Protein AF-A0A2H9L638-F1 (afdb_monomer)

Foldseek 3Di:
DLCLLPPPPPWQLSLLVNLLVLLLCVVFPAWEWEDDPDFWIWIARSVVRDIDIDGDDADQRYEYEEEDQVPDVVVVVCLVVLHHYEYEYLDQDPDDVVLVVVLVSCVSVALHEYEYAFPVVVVSCVVSVHHYFYRYRADAQFDEDQQQQAEEEEDEPDVQQPVVLVLVLLQVCLVGAYEYEAYYPCLVVSVVSQVVSVRYHYHHDDPDPSVVLNVLLHHLEYERLGNEASRPVVLLSSLSSLHAYAHEPSYRCVVLDDPLSYDHSPDSVSVNVSVVVSNVPSVVRSVVSPVSCLVVVRHSPDCSSSVSSVSNSVSSCVSRVVSNPD

Mean predicted aligned error: 6.7 Å

Nearest PDB structures (foldseek):
  6fj3-assembly1_A  TM=7.681E-01  e=1.441E-09  Homo sapiens
  8wky-assembly1_A  TM=7.157E-01  e=4.813E-09  Homo sapiens
  8wkz-assembly1_A  TM=7.201E-01  e=1.433E-08  Homo sapiens
  6hlp-assembly1_A  TM=5.972E-01  e=2.282E-09  Homo sapiens
  6kqi-assembly1_A  TM=6.706E-01  e=9.536E-08  Homo sapiens

Secondary structure (DSSP, 8-state):
-TTTTSTT---HHHHHHHHHHHHHTTTS---EEEEETTTEEEEEETTTTEEEEE-----TTPEEEEE-TTT-HHHHHHHHTT--EEEEE------HHHHHHHHHHHGGGTTS-EEESSHHHHHHHHHTT--EEE----BPPPP------EEEEES--SGGG-HHHHHHHHHH-TTS-EEEE--STTHHHHHHHHHHHSSEEEE---S-HHHHHHHHHHEEEEEE--S--SS-HHHHHHHHTT--EEEETTSGGGGGS-GGGEE-TT-HHHHHHHHHHHHTTHHHHHHHHHHHHHHTT-BTT-THHHHHHHHHHHHHHHH-GG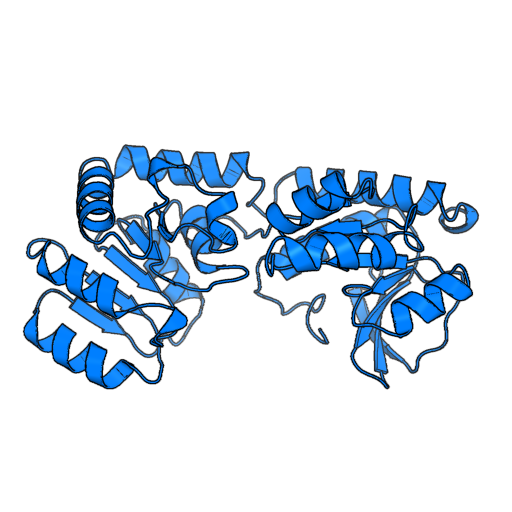GG--

Sequence (326 aa):
MIDVLGPHSGHPVYTALRQVMLHLAREIDFEYVSLVGLKRHCLFNFRTNAAYYTPFKPERNNIYLTNTNLSCLESWKLLAQNMPMVIVDEYFERGSRIDTLAKLFFRPFRGIPFVSLTKRTHRFHVSMGIGSILIPPAKKKIQGAKKRSYVLYLGRLVDSKNPMLFLELARQFRNEKFVMIGKGQLAEKVAAIAGELGNVKLIQFVEKSDDIYGHLANAKLLVQPAFRDPIGFVVVEALSAQTPVLASRGVGTSDYLPAEWIADPANKNEWVAKTQKILSNLEQNARLAETTFEKEHLNIEDPYFRQAAGKLQLALKSRWPHLTNH

Solvent-accessible surface area (backbone atoms only — not comparable to full-atom values): 17509 Å² total; per-residue (Å²): 109,89,48,45,74,42,100,77,43,88,44,36,52,36,41,30,52,39,50,20,52,57,48,32,44,76,78,34,93,51,40,37,33,38,71,35,83,95,67,43,26,42,37,36,36,65,92,78,71,44,74,48,78,41,66,94,71,94,53,83,71,34,39,33,42,33,57,49,70,92,78,32,72,62,49,55,53,36,54,78,68,69,44,46,52,38,39,42,31,74,60,72,89,86,51,78,74,55,56,61,58,48,52,64,71,51,55,86,52,58,78,48,43,32,36,14,49,35,72,66,25,32,53,50,35,49,76,70,74,36,65,60,43,68,43,47,46,14,40,68,73,51,84,61,68,68,73,48,68,26,39,31,34,73,50,59,24,36,77,52,36,28,57,64,62,56,53,52,49,50,66,73,42,63,93,47,42,33,36,38,37,40,48,47,89,40,40,66,63,51,50,55,52,27,63,75,65,73,36,44,46,80,38,64,76,73,96,47,76,67,56,53,52,45,52,35,14,20,21,50,29,38,51,42,54,26,78,60,30,82,58,44,60,64,55,58,54,20,20,32,28,34,14,24,58,41,28,14,60,85,20,45,45,43,81,70,52,61,73,84,31,47,32,59,76,85,41,65,68,53,47,52,55,42,51,53,58,48,68,77,37,48,69,63,39,27,51,48,17,40,53,41,28,59,76,61,50,26,35,60,85,41,69,62,44,53,52,46,15,54,52,50,49,52,43,46,43,72,68,41,63,74,68,69,77,124

pLDDT: mean 85.43, std 13.69, range [33.03, 98.75]

Radius of gyration: 21.57 Å; Cα contacts (8 Å, |Δi|>4): 623; chains: 1; bounding box: 54×44×59 Å

Structure (mmCIF, N/CA/C/O backbone):
data_AF-A0A2H9L638-F1
#
_entry.id   AF-A0A2H9L638-F1
#
loop_
_atom_site.group_PDB
_atom_site.id
_atom_site.type_symbol
_atom_site.label_atom_id
_atom_site.label_alt_id
_atom_site.label_comp_id
_atom_site.label_asym_id
_atom_site.label_entity_id
_atom_site.label_seq_id
_atom_site.pdbx_PDB_ins_code
_atom_site.Cartn_x
_atom_site.Cartn_y
_atom_site.Cartn_z
_atom_site.occupancy
_atom_site.B_iso_or_equiv
_atom_site.auth_seq_id
_atom_site.auth_comp_id
_atom_site.auth_asym_id
_atom_site.auth_atom_id
_atom_site.pdbx_PDB_model_num
ATOM 1 N N . MET A 1 1 ? -3.833 5.744 -16.493 1.00 41.12 1 MET A N 1
ATOM 2 C CA . MET A 1 1 ? -2.433 5.978 -16.912 1.00 41.12 1 MET A CA 1
ATOM 3 C C . MET A 1 1 ? -2.147 7.423 -17.318 1.00 41.12 1 MET A C 1
ATOM 5 O O . MET A 1 1 ? -1.072 7.885 -16.986 1.00 41.12 1 MET A O 1
ATOM 9 N N . ILE A 1 2 ? -3.094 8.142 -17.948 1.00 33.03 2 ILE A N 1
ATOM 10 C CA . ILE A 1 2 ? -2.972 9.559 -18.388 1.00 33.03 2 ILE A CA 1
ATOM 11 C C . ILE A 1 2 ? -2.383 10.500 -17.322 1.00 33.03 2 ILE A C 1
ATOM 13 O O . ILE A 1 2 ? -1.607 11.383 -17.657 1.00 33.03 2 ILE A O 1
ATOM 17 N N . ASP A 1 3 ? -2.686 10.251 -16.047 1.00 46.78 3 ASP A N 1
ATOM 18 C CA . ASP A 1 3 ? -2.300 11.101 -14.913 1.00 46.78 3 ASP A CA 1
ATOM 19 C C . ASP A 1 3 ? -1.156 10.537 -14.043 1.00 46.78 3 ASP A C 1
ATOM 21 O O . ASP A 1 3 ? -0.811 11.110 -13.018 1.00 46.78 3 ASP A O 1
ATOM 25 N N . VAL A 1 4 ? -0.569 9.387 -14.407 1.00 51.28 4 VAL A N 1
ATOM 26 C CA . VAL A 1 4 ? 0.319 8.595 -13.521 1.00 51.28 4 VAL A CA 1
ATOM 27 C C . VAL A 1 4 ? 1.644 9.291 -13.193 1.00 51.28 4 VAL A C 1
ATOM 29 O O . VAL A 1 4 ? 2.209 9.073 -12.130 1.00 51.28 4 VAL A O 1
ATOM 32 N N . LEU A 1 5 ? 2.148 10.145 -14.077 1.00 52.25 5 LEU A N 1
ATOM 33 C CA . LEU A 1 5 ? 3.330 10.977 -13.809 1.00 52.25 5 LEU A CA 1
ATOM 34 C C . LEU A 1 5 ? 2.983 12.471 -13.791 1.00 52.25 5 LEU A C 1
ATOM 36 O O . LEU A 1 5 ? 3.873 13.322 -13.702 1.00 52.25 5 LEU A O 1
ATOM 40 N N . GLY A 1 6 ? 1.686 12.784 -13.873 1.00 49.75 6 GLY A N 1
ATOM 41 C CA . GLY A 1 6 ? 1.180 14.143 -13.822 1.00 49.75 6 GLY A CA 1
ATOM 42 C C . GLY A 1 6 ? 1.433 14.778 -12.450 1.00 49.75 6 GLY A C 1
ATOM 43 O O . GLY A 1 6 ? 1.553 14.075 -11.443 1.00 49.75 6 GLY A O 1
ATOM 44 N N . PRO A 1 7 ? 1.503 16.115 -12.374 1.00 44.75 7 PRO A N 1
ATOM 45 C CA . PRO A 1 7 ? 1.748 16.838 -11.125 1.00 44.75 7 PRO A CA 1
ATOM 46 C C . PRO A 1 7 ? 0.663 16.629 -10.047 1.00 44.75 7 PRO A C 1
ATOM 48 O O . PRO A 1 7 ? 0.882 17.006 -8.899 1.00 44.75 7 PRO A O 1
ATOM 51 N N . HIS A 1 8 ? -0.476 16.008 -10.380 1.00 47.59 8 HIS A N 1
ATOM 52 C CA . HIS A 1 8 ? -1.636 15.860 -9.492 1.00 47.59 8 HIS A CA 1
ATOM 53 C C . HIS A 1 8 ? -1.902 14.429 -8.994 1.00 47.59 8 HIS A C 1
ATOM 55 O O . HIS A 1 8 ? -2.897 14.202 -8.302 1.00 47.59 8 HIS A O 1
ATOM 61 N N . SER A 1 9 ? -1.033 13.448 -9.269 1.00 54.28 9 SER A N 1
ATOM 62 C CA . SER A 1 9 ? -1.244 12.096 -8.739 1.00 54.28 9 SER A CA 1
ATOM 63 C C . SER A 1 9 ? -0.897 12.033 -7.242 1.00 54.28 9 SER A C 1
ATOM 65 O O . SER A 1 9 ? 0.243 11.761 -6.866 1.00 54.28 9 SER A O 1
ATOM 67 N N . GLY A 1 10 ? -1.883 12.224 -6.359 1.00 64.69 10 GLY A N 1
ATOM 68 C CA . GLY A 1 10 ? -1.753 11.982 -4.907 1.00 64.69 10 GLY A CA 1
ATOM 69 C C . GLY A 1 10 ? -1.619 10.497 -4.519 1.00 64.69 10 GLY A C 1
ATOM 70 O O . GLY A 1 10 ? -1.738 10.138 -3.349 1.00 64.69 10 GLY A O 1
ATOM 71 N N . HIS A 1 11 ? -1.419 9.626 -5.507 1.00 76.94 11 HIS A N 1
ATOM 72 C CA . HIS A 1 11 ? -1.441 8.177 -5.397 1.00 76.94 11 HIS A CA 1
ATOM 73 C C . HIS A 1 11 ? -0.035 7.624 -5.088 1.00 76.94 11 HIS A C 1
ATOM 75 O O . HIS A 1 11 ? 0.826 7.680 -5.971 1.00 76.94 11 HIS A O 1
ATOM 81 N N . PRO A 1 12 ? 0.208 7.012 -3.910 1.00 82.81 12 PRO A N 1
ATOM 82 C CA . PRO A 1 12 ? 1.554 6.684 -3.417 1.00 82.81 12 PRO A CA 1
ATOM 83 C C . PRO A 1 12 ? 2.467 5.907 -4.376 1.00 82.81 12 PRO A C 1
ATOM 85 O O . PRO A 1 12 ? 3.655 6.198 -4.473 1.00 82.81 12 PRO A O 1
ATOM 88 N N . VAL A 1 13 ? 1.930 4.935 -5.122 1.00 83.56 13 VAL A N 1
ATOM 89 C CA . VAL A 1 13 ? 2.712 4.172 -6.118 1.00 83.56 13 VAL A CA 1
ATOM 90 C C . VAL A 1 13 ? 3.216 5.061 -7.254 1.00 83.56 13 VAL A C 1
ATOM 92 O O . VAL A 1 13 ? 4.353 4.944 -7.699 1.00 83.56 13 VAL A O 1
ATOM 95 N N . TYR A 1 14 ? 2.363 5.960 -7.729 1.00 79.62 14 TYR A N 1
ATOM 96 C CA . TYR A 1 14 ? 2.643 6.793 -8.889 1.00 79.62 14 TYR A CA 1
ATOM 97 C C . TYR A 1 14 ? 3.501 7.996 -8.503 1.00 79.62 14 TYR A C 1
ATOM 99 O O . TYR A 1 14 ? 4.430 8.340 -9.227 1.00 79.62 14 TYR A O 1
ATOM 107 N N . THR A 1 15 ? 3.299 8.536 -7.297 1.00 84.69 15 THR A N 1
ATOM 108 C CA . THR A 1 15 ? 4.218 9.490 -6.671 1.00 84.69 15 THR A CA 1
ATOM 109 C C . THR A 1 15 ? 5.634 8.912 -6.567 1.00 84.69 15 THR A C 1
ATOM 111 O O . THR A 1 15 ? 6.591 9.564 -6.982 1.00 84.69 15 THR A O 1
ATOM 114 N N . ALA A 1 16 ? 5.772 7.673 -6.082 1.00 89.81 16 ALA A N 1
ATOM 115 C CA . ALA A 1 16 ? 7.059 6.988 -5.960 1.00 89.81 16 ALA A CA 1
ATOM 116 C C . ALA A 1 16 ? 7.726 6.731 -7.317 1.00 89.81 16 ALA A C 1
ATOM 118 O O . ALA A 1 16 ? 8.897 7.058 -7.515 1.00 89.81 16 ALA A O 1
ATOM 119 N N . LEU A 1 17 ? 6.966 6.208 -8.284 1.00 87.94 17 LEU A N 1
ATOM 120 C CA . LEU A 1 17 ? 7.442 5.995 -9.649 1.00 87.94 17 LEU A CA 1
ATOM 121 C C . LEU A 1 17 ? 7.938 7.304 -10.273 1.00 87.94 17 LEU A C 1
ATOM 123 O O . LEU A 1 17 ? 9.040 7.353 -10.819 1.00 87.94 17 LEU A O 1
ATOM 127 N N . ARG A 1 18 ? 7.161 8.382 -10.134 1.00 84.12 18 ARG A N 1
ATOM 128 C CA . ARG A 1 18 ? 7.526 9.716 -10.615 1.00 84.12 18 ARG A CA 1
ATOM 129 C C . ARG A 1 18 ? 8.811 10.227 -9.981 1.00 84.12 18 ARG A C 1
ATOM 131 O O . ARG A 1 18 ? 9.635 10.795 -10.690 1.00 84.12 18 ARG A O 1
ATOM 138 N N . GLN A 1 19 ? 9.007 10.002 -8.685 1.00 87.75 19 GLN A N 1
ATOM 139 C CA . GLN A 1 19 ? 10.226 10.406 -7.987 1.00 87.75 19 GLN A CA 1
ATOM 140 C C . GLN A 1 19 ? 11.470 9.714 -8.559 1.00 87.75 19 GLN A C 1
ATOM 142 O O . GLN A 1 19 ? 12.489 10.367 -8.784 1.00 87.75 19 GLN A O 1
ATOM 147 N N . VAL A 1 20 ? 11.384 8.415 -8.863 1.00 90.31 20 VAL A N 1
ATOM 148 C CA . VAL A 1 20 ? 12.482 7.687 -9.519 1.00 90.31 20 VAL A CA 1
ATOM 149 C C . VAL A 1 20 ? 12.735 8.223 -10.924 1.00 90.31 20 VAL A C 1
ATOM 151 O O . VAL A 1 20 ? 13.886 8.481 -11.263 1.00 90.31 20 VAL A O 1
ATOM 154 N N . MET A 1 21 ? 11.687 8.447 -11.723 1.00 85.69 21 MET A N 1
ATOM 155 C CA . MET A 1 21 ? 11.841 8.989 -13.081 1.00 85.69 21 MET A CA 1
ATOM 156 C C . MET A 1 21 ? 12.447 10.400 -13.078 1.00 85.69 21 MET A C 1
ATOM 158 O O . MET A 1 21 ? 13.303 10.700 -13.903 1.00 85.69 21 MET A O 1
ATOM 162 N N . LEU A 1 22 ? 12.085 11.243 -12.105 1.00 82.25 22 LEU A N 1
ATOM 163 C CA . LEU A 1 22 ? 12.687 12.566 -11.915 1.00 82.25 22 LEU A CA 1
ATOM 164 C C . LEU A 1 22 ? 14.176 12.496 -11.583 1.00 82.25 22 LEU A C 1
ATOM 166 O O . LEU A 1 22 ? 14.950 13.311 -12.078 1.00 82.25 22 LEU A O 1
ATOM 170 N N . HIS A 1 23 ? 14.585 11.556 -10.728 1.00 87.12 23 HIS A N 1
ATOM 171 C CA . HIS A 1 23 ? 16.002 11.337 -10.450 1.00 87.12 23 HIS A CA 1
ATOM 172 C C . HIS A 1 23 ? 16.733 10.814 -11.683 1.00 87.12 23 HIS A C 1
ATOM 174 O O . HIS A 1 23 ? 17.808 11.306 -12.002 1.00 87.12 23 HIS A O 1
ATOM 180 N N . LEU A 1 24 ? 16.127 9.868 -12.396 1.00 84.81 24 LEU A N 1
ATOM 181 C CA . LEU A 1 24 ? 16.697 9.257 -13.587 1.00 84.81 24 LEU A CA 1
ATOM 182 C C . LEU A 1 24 ? 16.933 10.279 -14.705 1.00 84.81 24 LEU A C 1
ATOM 184 O O . LEU A 1 24 ? 17.988 10.275 -15.328 1.00 84.81 24 LEU A O 1
ATOM 188 N N . ALA A 1 25 ? 15.982 11.185 -14.922 1.00 78.12 25 ALA A N 1
ATOM 189 C CA . ALA A 1 25 ? 16.061 12.203 -15.963 1.00 78.12 25 ALA A CA 1
ATOM 190 C C . ALA A 1 25 ? 17.085 13.321 -15.698 1.00 78.12 25 ALA A C 1
ATOM 192 O O . ALA A 1 25 ? 17.379 14.096 -16.599 1.00 78.12 25 ALA A O 1
ATOM 193 N N . ARG A 1 26 ? 17.639 13.424 -14.483 1.00 75.94 26 ARG A N 1
ATOM 194 C CA . ARG A 1 26 ? 18.804 14.294 -14.220 1.00 75.94 26 ARG A CA 1
ATOM 195 C C . ARG A 1 26 ? 20.108 13.688 -14.729 1.00 75.94 26 ARG A C 1
ATOM 197 O O . ARG A 1 26 ? 21.095 14.393 -14.862 1.00 75.94 26 ARG A O 1
ATOM 204 N N . GLU A 1 27 ? 20.098 12.381 -14.955 1.00 74.31 27 GLU A N 1
ATOM 205 C CA . GLU A 1 27 ? 21.280 11.562 -15.202 1.00 74.31 27 GLU A CA 1
ATOM 206 C C . GLU A 1 27 ? 21.263 10.936 -16.615 1.00 74.31 27 GLU A C 1
ATOM 208 O O . GLU A 1 27 ? 22.236 10.311 -17.048 1.00 74.31 27 GLU A O 1
ATOM 213 N N . ILE A 1 28 ? 20.124 11.023 -17.311 1.00 73.06 28 ILE A N 1
ATOM 214 C CA . ILE A 1 28 ? 19.860 10.469 -18.643 1.00 73.06 28 ILE A CA 1
ATOM 215 C C . ILE A 1 28 ? 19.026 11.503 -19.420 1.00 73.06 28 ILE A C 1
ATOM 217 O O . ILE A 1 28 ? 17.870 11.747 -19.072 1.00 73.06 28 ILE A O 1
ATOM 221 N N . ASP A 1 29 ? 19.613 12.101 -20.458 1.00 66.31 29 ASP A N 1
ATOM 222 C CA . ASP A 1 29 ? 19.050 13.220 -21.234 1.00 66.31 29 ASP A CA 1
ATOM 223 C C . ASP A 1 29 ? 18.031 12.776 -22.302 1.00 66.31 29 ASP A C 1
ATOM 225 O O . ASP A 1 29 ? 18.353 12.719 -23.483 1.00 66.31 29 ASP A O 1
ATOM 229 N N . PHE A 1 30 ? 16.794 12.420 -21.919 1.00 66.56 30 PHE A N 1
ATOM 230 C CA . PHE A 1 30 ? 15.782 11.928 -22.879 1.00 66.56 30 PHE A CA 1
ATOM 231 C C . PHE A 1 30 ? 14.333 12.188 -22.449 1.00 66.56 30 PHE A C 1
ATOM 233 O O . PHE A 1 30 ? 14.039 12.546 -21.305 1.00 66.56 30 PHE A O 1
ATOM 240 N N . GLU A 1 31 ? 13.409 11.964 -23.384 1.00 69.94 31 GLU A N 1
ATOM 241 C CA . GLU A 1 31 ? 11.970 12.083 -23.170 1.00 69.94 31 GLU A CA 1
ATOM 242 C C . GLU A 1 31 ? 11.351 10.726 -22.812 1.00 69.94 31 GLU A C 1
ATOM 244 O O . GLU A 1 31 ? 11.630 9.698 -23.440 1.00 69.94 31 GLU A O 1
ATOM 249 N N . TYR A 1 32 ? 10.495 10.720 -21.784 1.00 72.94 32 TYR A N 1
ATOM 250 C CA . TYR A 1 32 ? 9.797 9.510 -21.360 1.00 72.94 32 TYR A CA 1
ATOM 251 C C . TYR A 1 32 ? 8.407 9.478 -21.953 1.00 72.94 32 TYR A C 1
ATOM 253 O O . TYR A 1 32 ? 7.619 10.406 -21.766 1.00 72.94 32 TYR A O 1
ATOM 261 N N . VAL A 1 33 ? 8.081 8.374 -22.610 1.00 72.19 33 VAL A N 1
ATOM 262 C CA . VAL A 1 33 ? 6.788 8.212 -23.266 1.00 72.19 33 VAL A CA 1
ATOM 263 C C . VAL A 1 33 ? 5.973 7.165 -22.521 1.00 72.19 33 VAL A C 1
ATOM 265 O O . VAL A 1 33 ? 6.273 5.974 -22.586 1.00 72.19 33 VAL A O 1
ATOM 268 N N . SER A 1 34 ? 4.925 7.602 -21.821 1.00 71.69 34 SER A N 1
ATOM 269 C CA . SER A 1 34 ? 3.936 6.709 -21.219 1.00 71.69 34 SER A CA 1
ATOM 270 C C . SER A 1 34 ? 2.855 6.353 -22.239 1.00 71.69 34 SER A C 1
ATOM 272 O O . SER A 1 34 ? 2.280 7.215 -22.915 1.00 71.69 34 SER A O 1
ATOM 274 N N . LEU A 1 35 ? 2.573 5.059 -22.357 1.00 66.56 35 LEU A N 1
ATOM 275 C CA . LEU A 1 35 ? 1.585 4.539 -23.293 1.00 66.56 35 LEU A CA 1
ATOM 276 C C . LEU A 1 35 ? 0.171 4.672 -22.713 1.00 66.56 35 LEU A C 1
ATOM 278 O O . LEU A 1 35 ? -0.153 4.063 -21.694 1.00 66.56 35 LEU A O 1
ATOM 282 N N . VAL A 1 36 ? -0.698 5.443 -23.374 1.00 60.00 36 VAL A N 1
ATOM 283 C CA . VAL A 1 36 ? -2.092 5.603 -22.950 1.00 60.00 36 VAL A CA 1
ATOM 284 C C . VAL A 1 36 ? -3.063 5.170 -24.045 1.00 60.00 36 VAL A C 1
ATOM 286 O O . VAL A 1 36 ? -3.404 5.924 -24.957 1.00 60.00 36 VAL A O 1
ATOM 289 N N . GLY A 1 37 ? -3.636 3.980 -23.870 1.00 54.78 37 GLY A N 1
ATOM 290 C CA . GLY A 1 37 ? -4.623 3.461 -24.813 1.00 54.78 37 GLY A CA 1
ATOM 291 C C . GLY A 1 37 ? -4.061 3.384 -26.238 1.00 54.78 37 GLY A C 1
ATOM 292 O O . GLY A 1 37 ? -2.854 3.415 -26.449 1.00 54.78 37 GLY A O 1
ATOM 293 N N . LEU A 1 38 ? -4.945 3.284 -27.230 1.00 52.59 38 LEU A N 1
ATOM 294 C CA . LEU A 1 38 ? -4.548 2.942 -28.602 1.00 52.59 38 LEU A CA 1
ATOM 295 C C . LEU A 1 38 ? -4.125 4.137 -29.484 1.00 52.59 38 LEU A C 1
ATOM 297 O O . LEU A 1 38 ? -3.728 3.908 -30.623 1.00 52.59 38 LEU A O 1
ATOM 301 N N . LYS A 1 39 ? -4.272 5.402 -29.044 1.00 53.44 39 LYS A N 1
ATOM 302 C CA . LYS A 1 39 ? -4.181 6.566 -29.964 1.00 53.44 39 LYS A CA 1
ATOM 303 C C . LYS A 1 39 ? -3.367 7.785 -29.504 1.00 53.44 39 LYS A C 1
ATOM 305 O O . LYS A 1 39 ? -3.043 8.605 -30.360 1.00 53.44 39 LYS A O 1
ATOM 310 N N . ARG A 1 40 ? -3.054 7.967 -28.216 1.00 60.53 40 ARG A N 1
ATOM 311 C CA . ARG A 1 40 ? -2.305 9.147 -27.732 1.00 60.53 40 ARG A CA 1
ATOM 312 C C . ARG A 1 40 ? -1.318 8.746 -26.640 1.00 60.53 40 ARG A C 1
ATOM 314 O O . ARG A 1 40 ? -1.708 8.106 -25.676 1.00 60.53 40 ARG A O 1
ATOM 321 N N . HIS A 1 41 ? -0.063 9.152 -26.768 1.00 70.50 41 HIS A N 1
ATOM 322 C CA . HIS A 1 41 ? 0.991 8.894 -25.787 1.00 70.50 41 HIS A CA 1
ATOM 323 C C . HIS A 1 41 ? 1.291 10.163 -25.021 1.00 70.50 41 HIS A C 1
ATOM 325 O O . HIS A 1 41 ? 1.309 11.233 -25.623 1.00 70.50 41 HIS A O 1
ATOM 331 N N . CYS A 1 42 ? 1.521 10.040 -23.718 1.00 69.12 42 CYS A N 1
ATOM 332 C CA . CYS A 1 42 ? 1.975 11.161 -22.911 1.00 69.12 42 CYS A CA 1
ATOM 333 C C . CYS A 1 42 ? 3.496 11.179 -22.962 1.00 69.12 42 CYS A C 1
ATOM 335 O O . CYS A 1 42 ? 4.141 10.243 -22.487 1.00 69.12 42 CYS A O 1
ATOM 337 N N . LEU A 1 43 ? 4.047 12.220 -23.568 1.00 70.00 43 LEU A N 1
ATOM 338 C CA . LEU A 1 43 ? 5.463 12.494 -23.525 1.00 70.00 43 LEU A CA 1
ATOM 339 C C . LEU A 1 43 ? 5.732 13.461 -22.380 1.00 70.00 43 LEU A C 1
ATOM 341 O O . LEU A 1 43 ? 5.109 14.520 -22.293 1.00 70.00 43 LEU A O 1
ATOM 345 N N . PHE A 1 44 ? 6.639 13.067 -21.494 1.00 69.25 44 PHE A N 1
ATOM 346 C CA . PHE A 1 44 ? 7.040 13.858 -20.348 1.00 69.25 44 PHE A CA 1
ATOM 347 C C . PHE A 1 44 ? 8.489 14.305 -20.511 1.00 69.25 44 PHE A C 1
ATOM 349 O O . PHE A 1 44 ? 9.420 13.493 -20.486 1.00 69.25 44 PHE A O 1
ATOM 356 N N . ASN A 1 45 ? 8.673 15.614 -20.660 1.00 68.19 45 ASN A N 1
ATOM 357 C CA . ASN A 1 45 ? 9.984 16.234 -20.675 1.00 68.19 45 ASN A CA 1
ATOM 358 C C . ASN A 1 45 ? 10.342 16.624 -19.239 1.00 68.19 45 ASN A C 1
ATOM 360 O O . ASN A 1 45 ? 9.861 17.617 -18.699 1.00 68.19 45 ASN A O 1
ATOM 364 N N . PHE A 1 46 ? 11.182 15.822 -18.593 1.00 65.06 46 PHE A N 1
ATOM 365 C CA . PHE A 1 46 ? 11.513 16.016 -17.181 1.00 65.06 46 PHE A CA 1
ATOM 366 C C . PHE A 1 46 ? 12.430 17.217 -16.909 1.00 65.06 46 PHE A C 1
ATOM 368 O O . PHE A 1 46 ? 12.433 17.703 -15.779 1.00 65.06 46 PHE A O 1
ATOM 375 N N . ARG A 1 47 ? 13.153 17.737 -17.916 1.00 65.69 47 ARG A N 1
ATOM 376 C CA . ARG A 1 47 ? 13.948 18.973 -17.781 1.00 65.69 47 ARG A CA 1
ATOM 377 C C . ARG A 1 47 ? 13.042 20.196 -17.624 1.00 65.69 47 ARG A C 1
ATOM 379 O O . ARG A 1 47 ? 13.303 21.056 -16.793 1.00 65.69 47 ARG A O 1
ATOM 386 N N . THR A 1 48 ? 11.962 20.248 -18.401 1.00 70.12 48 THR A N 1
ATOM 387 C CA . THR A 1 48 ? 10.972 21.343 -18.378 1.00 70.12 48 THR A CA 1
ATOM 388 C C . THR A 1 48 ? 9.763 21.050 -17.489 1.00 70.12 48 THR A C 1
ATOM 390 O O . THR A 1 48 ? 8.949 21.937 -17.247 1.00 70.12 48 THR A O 1
ATOM 393 N N . ASN A 1 49 ? 9.633 19.812 -16.999 1.00 67.50 49 ASN A N 1
ATOM 394 C CA . ASN A 1 49 ? 8.453 19.297 -16.302 1.00 67.50 49 ASN A CA 1
ATOM 395 C C . ASN A 1 49 ? 7.154 19.419 -17.136 1.00 67.50 49 ASN A C 1
ATOM 397 O O . ASN A 1 49 ? 6.056 19.452 -16.576 1.00 67.50 49 ASN A O 1
ATOM 401 N N . ALA A 1 50 ? 7.277 19.498 -18.466 1.00 68.38 50 ALA A N 1
ATOM 402 C CA . ALA A 1 50 ? 6.163 19.616 -19.398 1.00 68.38 50 ALA A CA 1
ATOM 403 C C . ALA A 1 50 ? 5.646 18.236 -19.827 1.00 68.38 50 ALA A C 1
ATOM 405 O O . ALA A 1 50 ? 6.421 17.299 -20.027 1.00 68.38 50 ALA A O 1
ATOM 406 N N . ALA A 1 51 ? 4.330 18.136 -20.015 1.00 70.62 51 ALA A N 1
ATOM 407 C CA . ALA A 1 51 ? 3.669 16.954 -20.550 1.00 70.62 51 ALA A CA 1
ATOM 408 C C . ALA A 1 51 ? 2.874 17.326 -21.804 1.00 70.62 51 ALA A C 1
ATOM 410 O O . ALA A 1 51 ? 2.123 18.303 -21.791 1.00 70.62 51 ALA A O 1
ATOM 411 N N . TYR A 1 52 ? 3.002 16.542 -22.871 1.00 72.56 52 TYR A N 1
ATOM 412 C CA . TYR A 1 52 ? 2.219 16.726 -24.091 1.00 72.56 52 TYR A CA 1
ATOM 413 C C . TYR A 1 52 ? 1.804 15.392 -24.707 1.00 72.56 52 TYR A C 1
ATOM 415 O O . TYR A 1 52 ? 2.382 14.344 -24.422 1.00 72.56 52 TYR A O 1
ATOM 423 N N . TYR A 1 53 ? 0.761 15.422 -25.539 1.00 75.44 53 TYR A N 1
ATOM 424 C CA . TYR A 1 53 ? 0.194 14.221 -26.145 1.00 75.44 53 TYR A CA 1
ATOM 425 C C . TYR A 1 53 ? 0.548 14.126 -27.621 1.00 75.44 53 TYR A C 1
ATOM 427 O O . TYR A 1 53 ? 0.264 15.045 -28.384 1.00 75.44 53 TYR A O 1
ATOM 435 N N . THR A 1 54 ? 1.101 12.989 -28.033 1.00 71.44 54 THR A N 1
ATOM 436 C CA . THR A 1 54 ? 1.513 12.744 -29.422 1.00 71.44 54 THR A CA 1
ATOM 437 C C . THR A 1 54 ? 1.032 11.371 -29.921 1.00 71.44 54 THR A C 1
ATOM 439 O O . THR A 1 54 ? 0.857 10.456 -29.107 1.00 71.44 54 THR A O 1
ATOM 442 N N . PRO A 1 55 ? 0.753 11.184 -31.228 1.00 76.25 55 PRO A N 1
ATOM 443 C CA . PRO A 1 55 ? 0.545 9.856 -31.812 1.00 76.25 55 PRO A CA 1
ATOM 444 C C . PRO A 1 55 ? 1.770 8.944 -31.639 1.00 76.25 55 PRO A C 1
ATOM 446 O O . PRO A 1 55 ? 2.893 9.423 -31.496 1.00 76.25 55 PRO A O 1
ATOM 449 N N . PHE A 1 56 ? 1.583 7.620 -31.693 1.00 73.19 56 PHE A N 1
ATOM 450 C CA . PHE A 1 56 ? 2.707 6.688 -31.559 1.00 73.19 56 PHE A CA 1
ATOM 451 C C . PHE A 1 56 ? 3.645 6.765 -32.765 1.00 73.19 56 PHE A C 1
ATOM 453 O O . PHE A 1 56 ? 3.320 6.259 -33.842 1.00 73.19 56 PHE A O 1
ATOM 460 N N . LYS A 1 57 ? 4.826 7.352 -32.578 1.00 75.94 57 LYS A N 1
ATOM 461 C CA . LYS A 1 57 ? 5.945 7.269 -33.518 1.00 75.94 57 LYS A CA 1
ATOM 462 C C . LYS A 1 57 ? 7.216 6.969 -32.716 1.00 75.94 57 LYS A C 1
ATOM 464 O O . LYS A 1 57 ? 7.684 7.850 -32.001 1.00 75.94 57 LYS A O 1
ATOM 469 N N . PRO A 1 58 ? 7.700 5.713 -32.716 1.00 73.94 58 PRO A N 1
ATOM 470 C CA . PRO A 1 58 ? 8.850 5.332 -31.914 1.00 73.94 58 PRO A CA 1
ATOM 471 C C . PRO A 1 58 ? 10.139 5.981 -32.437 1.00 73.94 58 PRO A C 1
ATOM 473 O O . PRO A 1 58 ? 10.474 5.826 -33.608 1.00 73.94 58 PRO A O 1
ATOM 476 N N . GLU A 1 59 ? 10.876 6.667 -31.565 1.00 78.81 59 GLU A N 1
ATOM 477 C CA . GLU A 1 59 ? 12.154 7.321 -31.876 1.00 78.81 59 GLU A CA 1
ATOM 478 C C . GLU A 1 59 ? 13.260 6.788 -30.966 1.00 78.81 59 GLU A C 1
ATOM 480 O O . GLU A 1 59 ? 13.040 6.562 -29.777 1.00 78.81 59 GLU A O 1
ATOM 485 N N . ARG A 1 60 ? 14.452 6.538 -31.523 1.00 79.12 60 ARG A N 1
ATOM 486 C CA . ARG A 1 60 ? 15.529 5.808 -30.823 1.00 79.12 60 ARG A CA 1
ATOM 487 C C . ARG A 1 60 ? 16.064 6.512 -29.579 1.00 79.12 60 ARG A C 1
ATOM 489 O O . ARG A 1 60 ? 16.663 5.844 -28.740 1.00 79.12 60 ARG A O 1
ATOM 496 N N . ASN A 1 61 ? 15.845 7.817 -29.477 1.00 79.25 61 ASN A N 1
ATOM 497 C CA . ASN A 1 61 ? 16.260 8.620 -28.337 1.00 79.25 61 ASN A CA 1
ATOM 498 C C . ASN A 1 61 ? 15.200 8.610 -27.222 1.00 79.25 61 ASN A C 1
ATOM 500 O O . ASN A 1 61 ? 15.495 8.966 -26.098 1.00 79.25 61 ASN A O 1
ATOM 504 N N . ASN A 1 62 ? 13.979 8.140 -27.456 1.00 81.88 62 ASN A N 1
ATOM 505 C CA . ASN A 1 62 ? 12.963 8.141 -26.405 1.00 81.88 62 ASN A CA 1
ATOM 506 C C . ASN A 1 62 ? 13.031 6.873 -25.555 1.00 81.88 62 ASN A C 1
ATOM 508 O O . ASN A 1 62 ? 13.258 5.776 -26.071 1.00 81.88 62 ASN A O 1
ATOM 512 N N . ILE A 1 63 ? 12.780 7.023 -24.251 1.00 85.38 63 ILE A N 1
ATOM 513 C CA . ILE A 1 63 ? 12.644 5.901 -23.319 1.00 85.38 63 ILE A CA 1
ATOM 514 C C . ILE A 1 63 ? 11.155 5.661 -23.077 1.00 85.38 63 ILE A C 1
ATOM 516 O O . ILE A 1 63 ? 10.434 6.499 -22.537 1.00 85.38 63 ILE A O 1
ATOM 520 N N . TYR A 1 64 ? 10.671 4.490 -23.469 1.00 84.94 64 TYR A N 1
ATOM 521 C CA . TYR A 1 64 ? 9.253 4.158 -23.379 1.00 84.94 64 TYR A CA 1
ATOM 522 C C . TYR A 1 64 ? 8.925 3.501 -22.039 1.00 84.94 64 TYR A C 1
ATOM 524 O O . TYR A 1 64 ? 9.484 2.461 -21.694 1.00 84.94 64 TYR A O 1
ATOM 532 N N . LEU A 1 65 ? 7.980 4.079 -21.299 1.00 83.31 65 LEU A N 1
ATOM 533 C CA . LEU A 1 65 ? 7.421 3.482 -20.092 1.00 83.31 65 LEU A CA 1
ATOM 534 C C . LEU A 1 65 ? 6.168 2.691 -20.468 1.00 83.31 65 LEU A C 1
ATOM 536 O O . LEU A 1 65 ? 5.148 3.264 -20.865 1.00 83.31 65 LEU A O 1
ATOM 540 N N . THR A 1 66 ? 6.247 1.370 -20.355 1.00 79.38 66 THR A N 1
ATOM 541 C CA . THR A 1 66 ? 5.171 0.461 -20.758 1.00 79.38 66 THR A CA 1
ATOM 542 C C . THR A 1 66 ? 4.655 -0.359 -19.579 1.00 79.38 66 THR A C 1
ATOM 544 O O . THR A 1 66 ? 5.406 -0.645 -18.651 1.00 79.38 66 THR A O 1
ATOM 547 N N . ASN A 1 67 ? 3.371 -0.720 -19.610 1.00 74.50 67 ASN A N 1
ATOM 548 C CA . ASN A 1 67 ? 2.767 -1.624 -18.632 1.00 74.50 67 ASN A CA 1
ATOM 549 C C . ASN A 1 67 ? 2.956 -3.093 -19.051 1.00 74.50 67 ASN A C 1
ATOM 551 O O . ASN A 1 67 ? 3.423 -3.377 -20.150 1.00 74.50 67 ASN A O 1
ATOM 555 N N . THR A 1 68 ? 2.567 -4.025 -18.177 1.00 65.06 68 THR A N 1
ATOM 556 C CA . THR A 1 68 ? 2.752 -5.480 -18.306 1.00 65.06 68 THR A CA 1
ATOM 557 C C . THR A 1 68 ? 2.646 -6.031 -19.738 1.00 65.06 68 THR A C 1
ATOM 559 O O . THR A 1 68 ? 1.630 -5.891 -20.429 1.00 65.06 68 THR A O 1
ATOM 562 N N . ASN A 1 69 ? 3.672 -6.790 -20.127 1.00 57.41 69 ASN A N 1
ATOM 563 C CA . ASN A 1 69 ? 3.874 -7.357 -21.467 1.00 57.41 69 ASN A CA 1
ATOM 564 C C . ASN A 1 69 ? 2.803 -8.357 -21.927 1.00 57.41 69 ASN A C 1
ATOM 566 O O . ASN A 1 69 ? 2.710 -8.667 -23.112 1.00 57.41 69 ASN A O 1
ATOM 570 N N . LEU A 1 70 ? 2.018 -8.907 -20.999 1.00 57.66 70 LEU A N 1
ATOM 571 C CA . LEU A 1 70 ? 0.970 -9.885 -21.307 1.00 57.66 70 LEU A CA 1
ATOM 572 C C . LEU A 1 70 ? -0.250 -9.248 -21.987 1.00 57.66 70 LEU A C 1
ATOM 574 O O . LEU A 1 70 ? -1.029 -9.952 -22.621 1.00 57.66 70 LEU A O 1
ATOM 578 N N . SER A 1 71 ? -0.424 -7.932 -21.850 1.00 57.75 71 SER A N 1
ATOM 579 C CA . SER A 1 71 ? -1.634 -7.224 -22.289 1.00 57.75 71 SER A CA 1
ATOM 580 C C . SER A 1 71 ? -1.377 -6.012 -23.186 1.00 57.75 71 SER A C 1
ATOM 582 O O . SER A 1 71 ? -2.336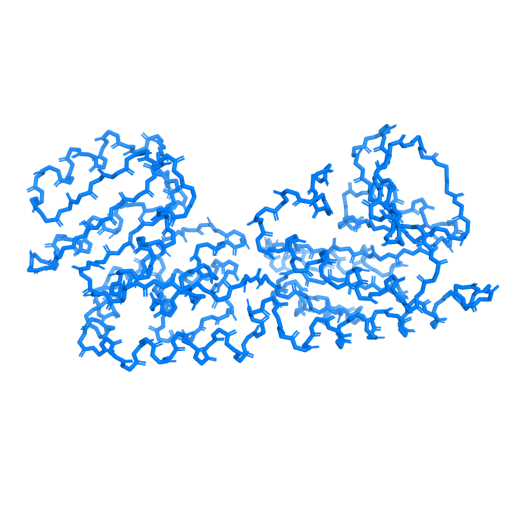 -5.419 -23.672 1.00 57.75 71 SER A O 1
ATOM 584 N N . CYS A 1 72 ? -0.118 -5.620 -23.402 1.00 70.56 72 CYS A N 1
ATOM 585 C CA . CYS A 1 72 ? 0.232 -4.395 -24.122 1.00 70.56 72 CYS A CA 1
ATOM 586 C C . CYS A 1 72 ? 0.959 -4.722 -25.435 1.00 70.56 72 CYS A C 1
ATOM 588 O O . CYS A 1 72 ? 2.125 -5.116 -25.442 1.00 70.56 72 CYS A O 1
ATOM 590 N N . LEU A 1 73 ? 0.261 -4.565 -26.567 1.00 75.56 73 LEU A N 1
ATOM 591 C CA . LEU A 1 73 ? 0.814 -4.799 -27.912 1.00 75.56 73 LEU A CA 1
ATOM 592 C C . LEU A 1 73 ? 2.009 -3.886 -28.211 1.00 75.56 73 LEU A C 1
ATOM 594 O O . LEU A 1 73 ? 2.908 -4.238 -28.971 1.00 75.56 73 LEU A O 1
ATOM 598 N N . GLU A 1 74 ? 2.027 -2.704 -27.614 1.00 77.69 74 GLU A N 1
ATOM 599 C CA . GLU A 1 74 ? 3.083 -1.717 -27.750 1.00 77.69 74 GLU A CA 1
ATOM 600 C C . GLU A 1 74 ? 4.409 -2.208 -27.155 1.00 77.69 74 GLU A C 1
ATOM 602 O O . GLU A 1 74 ? 5.445 -1.967 -27.769 1.00 77.69 74 GLU A O 1
ATOM 607 N N . SER A 1 75 ? 4.404 -2.949 -26.035 1.00 82.94 75 SER A N 1
ATOM 608 C CA . SER A 1 75 ? 5.632 -3.531 -25.464 1.00 82.94 75 SER A CA 1
ATOM 609 C C . SER A 1 75 ? 6.304 -4.470 -26.471 1.00 82.94 75 SER A C 1
ATOM 611 O O . SER A 1 75 ? 7.518 -4.429 -26.653 1.00 82.94 75 SER A O 1
ATOM 613 N N . TRP A 1 76 ? 5.509 -5.269 -27.191 1.00 84.81 76 TRP A N 1
ATOM 614 C CA . TRP A 1 76 ? 5.999 -6.171 -28.238 1.00 84.81 76 TRP A CA 1
ATOM 615 C C . TRP A 1 76 ? 6.508 -5.422 -29.472 1.00 84.81 76 TRP A C 1
ATOM 617 O O . TRP A 1 76 ? 7.548 -5.788 -30.015 1.00 84.81 76 TRP A O 1
ATOM 627 N N . LYS A 1 77 ? 5.821 -4.353 -29.900 1.00 85.56 77 LYS A N 1
ATOM 628 C CA . LYS A 1 77 ? 6.276 -3.501 -31.017 1.00 85.56 77 LYS A CA 1
ATOM 629 C C . LYS A 1 77 ? 7.621 -2.847 -30.710 1.00 85.56 77 LYS A C 1
ATOM 631 O O . LYS A 1 77 ? 8.531 -2.907 -31.532 1.00 85.56 77 LYS A O 1
ATOM 636 N N . LEU A 1 78 ? 7.749 -2.264 -29.518 1.00 87.44 78 LEU A N 1
ATOM 637 C CA . LEU A 1 78 ? 8.994 -1.665 -29.046 1.00 87.44 78 LEU A CA 1
ATOM 638 C C . LEU A 1 78 ? 10.108 -2.717 -28.965 1.00 87.44 78 LEU A C 1
ATOM 640 O O . LEU A 1 78 ? 11.242 -2.430 -29.341 1.00 87.44 78 LEU A O 1
ATOM 644 N N . LEU A 1 79 ? 9.784 -3.942 -28.530 1.00 89.12 79 LEU A N 1
ATOM 645 C CA . LEU A 1 79 ? 10.759 -5.026 -28.399 1.00 89.12 79 LEU A CA 1
ATOM 646 C C . LEU A 1 79 ? 11.271 -5.462 -29.773 1.00 89.12 79 LEU A C 1
ATOM 648 O O . LEU A 1 79 ? 12.480 -5.555 -29.970 1.00 89.12 79 LEU A O 1
ATOM 652 N N . ALA A 1 80 ? 10.364 -5.664 -30.732 1.00 89.44 80 ALA A N 1
ATOM 653 C CA . ALA A 1 80 ? 10.699 -6.036 -32.106 1.00 89.44 80 ALA A CA 1
ATOM 654 C C . ALA A 1 80 ? 11.580 -4.986 -32.806 1.00 89.44 80 ALA A C 1
ATOM 656 O O . ALA A 1 80 ? 12.412 -5.329 -33.640 1.00 89.44 80 ALA A O 1
ATOM 657 N N . GLN A 1 81 ? 11.423 -3.711 -32.442 1.00 89.69 81 GLN A N 1
ATOM 658 C CA . GLN A 1 81 ? 12.218 -2.593 -32.957 1.00 89.69 81 GLN A CA 1
ATOM 659 C C . GLN A 1 81 ? 13.474 -2.292 -32.113 1.00 89.69 81 GLN A C 1
ATOM 661 O O . GLN A 1 81 ? 14.221 -1.370 -32.439 1.00 89.69 81 GLN A O 1
ATOM 666 N N . ASN A 1 82 ? 13.719 -3.059 -31.042 1.00 90.44 82 ASN A N 1
ATOM 667 C CA . ASN A 1 82 ? 14.791 -2.848 -30.062 1.00 90.44 82 ASN A CA 1
ATOM 668 C C . ASN A 1 82 ? 14.831 -1.415 -29.487 1.00 90.44 82 ASN A C 1
ATOM 670 O O . ASN A 1 82 ? 15.903 -0.845 -29.272 1.00 90.44 82 ASN A O 1
ATOM 674 N N . MET A 1 83 ? 13.659 -0.830 -29.242 1.00 90.00 83 MET A N 1
ATOM 675 C CA . MET A 1 83 ? 13.516 0.530 -28.719 1.00 90.00 83 MET A CA 1
ATOM 676 C C . MET A 1 83 ? 13.832 0.590 -27.220 1.00 90.00 83 MET A C 1
ATOM 678 O O . MET A 1 83 ? 13.434 -0.331 -26.499 1.00 90.00 83 MET A O 1
ATOM 682 N N . PRO A 1 84 ? 14.475 1.666 -26.726 1.00 90.56 84 PRO A N 1
ATOM 683 C CA . PRO A 1 84 ? 14.688 1.862 -25.298 1.00 90.56 84 PRO A CA 1
ATOM 684 C C . PRO A 1 84 ? 13.390 1.850 -24.508 1.00 90.56 84 PRO A C 1
ATOM 686 O O . PRO A 1 84 ? 12.488 2.642 -24.764 1.00 90.56 84 PRO A O 1
ATOM 689 N N . MET A 1 85 ? 13.273 0.960 -23.529 1.00 89.75 85 MET A N 1
ATOM 690 C CA . MET A 1 85 ? 12.052 0.864 -22.737 1.00 89.75 85 MET A CA 1
ATOM 691 C C . MET A 1 85 ? 12.308 0.416 -21.306 1.00 89.75 85 MET A C 1
ATOM 693 O O . MET A 1 85 ? 13.285 -0.272 -21.009 1.00 89.75 85 MET A O 1
ATOM 697 N N . VAL A 1 86 ? 11.357 0.758 -20.446 1.00 89.69 86 VAL A N 1
ATOM 698 C CA . VAL A 1 86 ? 11.225 0.264 -19.081 1.00 89.69 86 VAL A CA 1
ATOM 699 C C . VAL A 1 86 ? 9.830 -0.320 -18.932 1.00 89.69 86 VAL A C 1
ATOM 701 O O . VAL A 1 86 ? 8.832 0.341 -19.235 1.00 89.69 86 VAL A O 1
ATOM 704 N N . ILE A 1 87 ? 9.758 -1.555 -18.447 1.00 87.69 87 ILE A N 1
ATOM 705 C CA . ILE A 1 87 ? 8.482 -2.213 -18.176 1.00 87.69 87 ILE A CA 1
ATOM 706 C C . ILE A 1 87 ? 8.128 -1.982 -16.718 1.00 87.69 87 ILE A C 1
ATOM 708 O O . ILE A 1 87 ? 8.843 -2.424 -15.824 1.00 87.69 87 ILE A O 1
ATOM 712 N N . VAL A 1 88 ? 7.022 -1.293 -16.481 1.00 86.62 88 VAL A N 1
ATOM 713 C CA . VAL A 1 88 ? 6.438 -1.101 -15.160 1.00 86.62 88 VAL A CA 1
ATOM 714 C C . VAL A 1 88 ? 5.349 -2.138 -14.974 1.00 86.62 88 VAL A C 1
ATOM 716 O O . VAL A 1 88 ? 4.387 -2.190 -15.739 1.00 86.62 88 VAL A O 1
ATOM 719 N N . ASP A 1 89 ? 5.491 -2.960 -13.945 1.00 82.44 89 ASP A N 1
ATOM 720 C CA . ASP A 1 89 ? 4.535 -4.015 -13.662 1.00 82.44 89 ASP A CA 1
ATOM 721 C C . ASP A 1 89 ? 4.005 -3.935 -12.233 1.00 82.44 89 ASP A C 1
ATOM 723 O O . ASP A 1 89 ? 4.709 -3.642 -11.259 1.00 82.44 89 ASP A O 1
ATOM 727 N N . GLU A 1 90 ? 2.736 -4.287 -12.136 1.00 74.69 90 GLU A N 1
ATOM 728 C CA . GLU A 1 90 ? 1.992 -4.477 -10.907 1.00 74.69 90 GLU A CA 1
ATOM 729 C C . GLU A 1 90 ? 1.280 -5.834 -10.992 1.00 74.69 90 GLU A C 1
ATOM 731 O O . GLU A 1 90 ? 0.059 -5.950 -10.876 1.00 74.69 90 GLU A O 1
ATOM 736 N N . TYR A 1 91 ? 2.052 -6.885 -11.285 1.00 63.09 91 TYR A N 1
ATOM 737 C CA . TYR A 1 91 ? 1.534 -8.241 -11.390 1.00 63.09 91 TYR A CA 1
ATOM 738 C C . TYR A 1 91 ? 0.896 -8.666 -10.067 1.00 63.09 91 TYR A C 1
ATOM 740 O O . TYR A 1 91 ? 1.576 -8.832 -9.048 1.00 63.09 91 TYR A O 1
ATOM 748 N N . PHE A 1 92 ? -0.420 -8.856 -10.107 1.00 59.09 92 PHE A N 1
ATOM 749 C CA . PHE A 1 92 ? -1.194 -9.432 -9.022 1.00 59.09 92 PHE A CA 1
ATOM 750 C C . PHE A 1 92 ? -1.289 -10.942 -9.247 1.00 59.09 92 PHE A C 1
ATOM 752 O O . PHE A 1 92 ? -1.874 -11.392 -10.232 1.00 59.09 92 PHE A O 1
ATOM 759 N N . GLU A 1 93 ? -0.695 -11.710 -8.338 1.00 55.41 93 GLU A N 1
ATOM 760 C CA . GLU A 1 93 ? -0.637 -13.173 -8.366 1.00 55.41 93 GLU A CA 1
ATOM 761 C C . GLU A 1 93 ? -2.042 -13.779 -8.566 1.00 55.41 93 GLU A C 1
ATOM 763 O O . GLU A 1 93 ? -2.948 -13.566 -7.756 1.00 55.41 93 GLU A O 1
ATOM 768 N N . ARG A 1 94 ? -2.247 -14.502 -9.678 1.00 51.72 94 ARG A N 1
ATOM 769 C CA . ARG A 1 94 ? -3.526 -15.167 -10.017 1.00 51.72 94 ARG A CA 1
ATOM 770 C C . ARG A 1 94 ? -3.514 -16.685 -9.768 1.00 51.72 94 ARG A C 1
ATOM 772 O O . ARG A 1 94 ? -4.498 -17.349 -10.086 1.00 51.72 94 ARG A O 1
ATOM 779 N N . GLY A 1 95 ? -2.452 -17.226 -9.163 1.00 52.91 95 GLY A N 1
ATOM 780 C CA . GLY A 1 95 ? -2.322 -18.637 -8.779 1.00 52.91 95 GLY A CA 1
ATOM 781 C C . GLY A 1 95 ? -1.326 -19.446 -9.627 1.00 52.91 95 GLY A C 1
ATOM 782 O O . GLY A 1 95 ? -1.030 -19.113 -10.773 1.00 52.91 95 GLY A O 1
ATOM 783 N N . SER A 1 96 ? -0.864 -20.571 -9.067 1.00 56.41 96 SER A N 1
ATOM 784 C CA . SER A 1 96 ? 0.340 -21.320 -9.485 1.00 56.41 96 SER A CA 1
ATOM 785 C C . SER A 1 96 ? 0.370 -21.852 -10.927 1.00 56.41 96 SER A C 1
ATOM 787 O O . SER A 1 96 ? 1.441 -21.995 -11.519 1.00 56.41 96 SER A O 1
ATOM 789 N N . ARG A 1 97 ? -0.788 -22.155 -11.531 1.00 53.94 97 ARG A N 1
ATOM 790 C CA . ARG A 1 97 ? -0.857 -22.648 -12.924 1.00 53.94 97 ARG A CA 1
ATOM 791 C C . ARG A 1 97 ? -0.589 -21.546 -13.950 1.00 53.94 97 ARG A C 1
ATOM 793 O O . ARG A 1 97 ? 0.002 -21.817 -14.993 1.00 53.94 97 ARG A O 1
ATOM 800 N N . ILE A 1 98 ? -0.990 -20.312 -13.651 1.00 57.66 98 ILE A N 1
ATOM 801 C CA . ILE A 1 98 ? -0.800 -19.160 -14.542 1.00 57.66 98 ILE A CA 1
ATOM 802 C C . ILE A 1 98 ? 0.678 -18.761 -14.575 1.00 57.66 98 ILE A C 1
ATOM 804 O O . ILE A 1 98 ? 1.186 -18.395 -15.632 1.00 57.66 98 ILE A O 1
ATOM 808 N N . ASP A 1 99 ? 1.401 -18.954 -13.471 1.00 63.16 99 ASP A N 1
ATOM 809 C CA . ASP A 1 99 ? 2.814 -18.583 -13.356 1.00 63.16 99 ASP A CA 1
ATOM 810 C C . ASP A 1 99 ? 3.725 -19.412 -14.276 1.00 63.16 99 ASP A C 1
ATOM 812 O O . ASP A 1 99 ? 4.731 -18.911 -14.781 1.00 63.16 99 ASP A O 1
ATOM 816 N N . THR A 1 100 ? 3.358 -20.664 -14.576 1.00 64.88 100 THR A N 1
ATOM 817 C CA . THR A 1 100 ? 4.127 -21.501 -15.517 1.00 64.88 100 THR A CA 1
ATOM 818 C C . THR A 1 100 ? 3.936 -21.065 -16.966 1.00 64.88 100 THR A C 1
ATOM 820 O O . THR A 1 100 ? 4.894 -21.057 -17.734 1.00 64.88 100 THR A O 1
ATOM 823 N N . LEU A 1 101 ? 2.727 -20.655 -17.351 1.00 68.81 101 LEU A N 1
ATOM 824 C CA . LEU A 1 101 ? 2.482 -20.139 -18.696 1.00 68.81 101 LEU A CA 1
ATOM 825 C C . LEU A 1 101 ? 3.057 -18.725 -18.854 1.00 68.81 101 LEU A C 1
ATOM 827 O O . LEU A 1 101 ? 3.677 -18.417 -19.872 1.00 68.81 101 LEU A O 1
ATOM 831 N N . ALA A 1 102 ? 2.936 -17.897 -17.813 1.00 71.44 102 ALA A N 1
ATOM 832 C CA . ALA A 1 102 ? 3.551 -16.579 -17.749 1.00 71.44 102 ALA A CA 1
ATOM 833 C C . ALA A 1 102 ? 5.058 -16.666 -18.028 1.00 71.44 102 ALA A C 1
ATOM 835 O O . ALA A 1 102 ? 5.577 -15.842 -18.783 1.00 71.44 102 ALA A O 1
ATOM 836 N N . LYS A 1 103 ? 5.743 -17.719 -17.542 1.00 71.19 103 LYS A N 1
ATOM 837 C CA . LYS A 1 103 ? 7.175 -17.929 -17.809 1.00 71.19 103 LYS A CA 1
ATOM 838 C C . LYS A 1 103 ? 7.547 -17.800 -19.279 1.00 71.19 103 LYS A C 1
ATOM 840 O O . LYS A 1 103 ? 8.558 -17.174 -19.582 1.00 71.19 103 LYS A O 1
ATOM 845 N N . LEU A 1 104 ? 6.755 -18.377 -20.182 1.00 75.75 104 LEU A N 1
ATOM 846 C CA . LEU A 1 104 ? 7.030 -18.356 -21.620 1.00 75.75 104 LEU A CA 1
ATOM 847 C C . LEU A 1 104 ? 6.922 -16.942 -22.196 1.00 75.75 104 LEU A C 1
ATOM 849 O O . LEU A 1 104 ? 7.789 -16.531 -22.965 1.00 75.75 104 LEU A O 1
ATOM 853 N N . PHE A 1 105 ? 5.923 -16.177 -21.763 1.00 76.81 105 PHE A N 1
ATOM 854 C CA . PHE A 1 105 ? 5.678 -14.819 -22.247 1.00 76.81 105 PHE A CA 1
ATOM 855 C C . PHE A 1 105 ? 6.720 -13.798 -21.788 1.00 76.81 105 PHE A C 1
ATOM 857 O O . PHE A 1 105 ? 6.962 -12.822 -22.491 1.00 76.81 105 PHE A O 1
ATOM 864 N N . PHE A 1 106 ? 7.370 -14.014 -20.642 1.00 79.12 106 PHE A N 1
ATOM 865 C CA . PHE A 1 106 ? 8.423 -13.111 -20.169 1.00 79.12 106 PHE A CA 1
ATOM 866 C C . PHE A 1 106 ? 9.798 -13.377 -20.805 1.00 79.12 106 PHE A C 1
ATOM 868 O O . PHE A 1 106 ? 10.656 -12.496 -20.770 1.00 79.12 106 PHE A O 1
ATOM 875 N N . ARG A 1 107 ? 10.036 -14.553 -21.414 1.00 82.06 107 ARG A N 1
ATOM 876 C CA . ARG A 1 107 ? 11.351 -14.903 -22.001 1.00 82.06 107 ARG A CA 1
ATOM 877 C C . ARG A 1 107 ? 11.863 -13.894 -23.038 1.00 82.06 107 ARG A C 1
ATOM 879 O O . ARG A 1 107 ? 13.042 -13.558 -22.936 1.00 82.06 107 ARG A O 1
ATOM 886 N N . PRO A 1 108 ? 11.045 -13.388 -23.984 1.00 86.25 108 PRO A N 1
ATOM 887 C CA . PRO A 1 108 ? 11.499 -12.402 -24.968 1.00 86.25 108 PRO A CA 1
ATOM 888 C C . PRO A 1 108 ? 11.961 -11.077 -24.350 1.00 86.25 108 PRO A C 1
ATOM 890 O O . PRO A 1 108 ? 12.752 -10.363 -24.953 1.00 86.25 108 PRO A O 1
ATOM 893 N N . PHE A 1 109 ? 11.503 -10.765 -23.137 1.00 84.62 109 PHE A N 1
ATOM 894 C CA . PHE A 1 109 ? 11.808 -9.518 -22.437 1.00 84.62 109 PHE A CA 1
ATOM 895 C C . PHE A 1 109 ? 12.996 -9.642 -21.473 1.00 84.62 109 PHE A C 1
ATOM 897 O O . PHE A 1 109 ? 13.277 -8.718 -20.709 1.00 84.62 109 PHE A O 1
ATOM 904 N N . ARG A 1 110 ? 13.724 -10.767 -21.487 1.00 84.62 110 ARG A N 1
ATOM 905 C CA . ARG A 1 110 ? 14.972 -10.891 -20.722 1.00 84.62 110 ARG A CA 1
ATOM 906 C C . ARG A 1 110 ? 15.976 -9.830 -21.173 1.00 84.62 110 ARG A C 1
ATOM 908 O O . ARG A 1 110 ? 16.225 -9.666 -22.362 1.00 84.62 110 ARG A O 1
ATOM 915 N N . GLY A 1 111 ? 16.565 -9.132 -20.204 1.00 85.88 111 GLY A N 1
ATOM 916 C CA . GLY A 1 111 ? 17.501 -8.031 -20.453 1.00 85.88 111 GLY A CA 1
ATOM 917 C C . GLY A 1 111 ? 16.836 -6.668 -20.665 1.00 85.88 111 GLY A C 1
ATOM 918 O O . GLY A 1 111 ? 17.548 -5.672 -20.751 1.00 85.88 111 GLY A O 1
ATOM 919 N N . ILE A 1 112 ? 15.501 -6.597 -20.705 1.00 90.06 112 ILE A N 1
ATOM 920 C CA . ILE A 1 112 ? 14.783 -5.326 -20.570 1.00 90.06 112 ILE A CA 1
ATOM 921 C C . ILE A 1 112 ? 14.740 -4.952 -19.079 1.00 90.06 112 ILE A C 1
ATOM 923 O O . ILE A 1 112 ? 14.526 -5.841 -18.252 1.00 90.06 112 ILE A O 1
ATOM 927 N N . PRO A 1 113 ? 14.945 -3.679 -18.696 1.00 90.94 113 PRO A N 1
ATOM 928 C CA . PRO A 1 113 ? 14.774 -3.237 -17.315 1.00 90.94 113 PRO A CA 1
ATOM 929 C C . PRO A 1 113 ? 13.306 -3.303 -16.867 1.00 90.94 113 PRO A C 1
ATOM 931 O O . PRO A 1 113 ? 12.429 -2.707 -17.498 1.00 90.94 113 PRO A O 1
ATOM 934 N N . PHE A 1 114 ? 13.044 -3.985 -15.748 1.00 91.44 114 PHE A N 1
ATOM 935 C CA . PHE A 1 114 ? 11.719 -4.028 -15.121 1.00 91.44 114 PHE A CA 1
ATOM 936 C C . PHE A 1 114 ? 11.670 -3.189 -13.851 1.00 91.44 114 PHE A C 1
ATOM 938 O O . PHE A 1 114 ? 12.563 -3.250 -13.007 1.00 91.44 114 PHE A O 1
ATOM 945 N N . VAL A 1 115 ? 10.553 -2.504 -13.659 1.00 91.88 115 VAL A N 1
ATOM 946 C CA . VAL A 1 115 ? 10.164 -1.814 -12.437 1.00 91.88 115 VAL A CA 1
ATOM 947 C C . VAL A 1 115 ? 8.962 -2.537 -11.841 1.00 91.88 115 VAL A C 1
ATOM 949 O O . VAL A 1 115 ? 7.925 -2.664 -12.483 1.00 91.88 115 VAL A O 1
ATOM 952 N N . SER A 1 116 ? 9.097 -3.011 -10.606 1.00 90.69 116 SER A N 1
ATOM 953 C CA . SER A 1 116 ? 8.002 -3.629 -9.855 1.00 90.69 116 SER A CA 1
ATOM 954 C C . SER A 1 116 ? 7.425 -2.638 -8.861 1.00 90.69 116 SER A C 1
ATOM 956 O O . SER A 1 116 ? 8.176 -2.092 -8.057 1.00 90.69 116 SER A O 1
ATOM 958 N N . LEU A 1 117 ? 6.105 -2.462 -8.853 1.00 87.38 117 LEU A N 1
ATOM 959 C CA . LEU A 1 117 ? 5.433 -1.536 -7.928 1.00 87.38 117 LEU A CA 1
ATOM 960 C C . LEU A 1 117 ? 5.057 -2.177 -6.580 1.00 87.38 117 LEU A C 1
ATOM 962 O O . LEU A 1 117 ? 4.642 -1.491 -5.649 1.00 87.38 117 LEU A O 1
ATOM 966 N N . THR A 1 118 ? 5.205 -3.501 -6.462 1.00 86.12 118 THR A N 1
ATOM 967 C CA . THR A 1 118 ? 4.957 -4.250 -5.223 1.00 86.12 118 THR A CA 1
ATOM 968 C C . THR A 1 118 ? 6.063 -5.269 -4.958 1.00 86.12 118 THR A C 1
ATOM 970 O O . THR A 1 118 ? 6.690 -5.791 -5.889 1.00 86.12 118 THR A O 1
ATOM 973 N N . LYS A 1 119 ? 6.273 -5.623 -3.682 1.00 88.62 119 LYS A N 1
ATOM 974 C CA . LYS A 1 119 ? 7.192 -6.711 -3.300 1.00 88.62 119 LYS A CA 1
ATOM 975 C C . LYS A 1 119 ? 6.825 -8.046 -3.948 1.00 88.62 119 LYS A C 1
ATOM 977 O O . LYS A 1 119 ? 7.718 -8.798 -4.328 1.00 88.62 119 LYS A O 1
ATOM 982 N N . ARG A 1 120 ? 5.532 -8.348 -4.085 1.00 86.62 120 ARG A N 1
ATOM 983 C CA . ARG A 1 120 ? 5.051 -9.594 -4.694 1.00 86.62 120 ARG A CA 1
ATOM 984 C C . ARG A 1 120 ? 5.438 -9.686 -6.164 1.00 86.62 120 ARG A C 1
ATOM 986 O O . ARG A 1 120 ? 6.031 -10.681 -6.569 1.00 86.62 120 ARG A O 1
ATOM 993 N N . THR A 1 121 ? 5.194 -8.618 -6.921 1.00 85.88 121 THR A N 1
ATOM 994 C CA . THR A 1 121 ? 5.613 -8.506 -8.324 1.00 85.88 121 THR A CA 1
ATOM 995 C C . THR A 1 121 ? 7.131 -8.611 -8.456 1.00 85.88 121 THR A C 1
ATOM 997 O O . THR A 1 121 ? 7.629 -9.336 -9.311 1.00 85.88 121 THR A O 1
ATOM 1000 N N . HIS A 1 122 ? 7.879 -7.969 -7.554 1.00 90.56 122 HIS A N 1
ATOM 1001 C CA . HIS A 1 122 ? 9.336 -8.057 -7.552 1.00 90.56 122 HIS A CA 1
ATOM 1002 C C . HIS A 1 122 ? 9.836 -9.487 -7.309 1.00 90.56 122 HIS A C 1
ATOM 1004 O O . HIS A 1 122 ? 10.657 -9.981 -8.080 1.00 90.56 122 HIS A O 1
ATOM 1010 N N . ARG A 1 123 ? 9.305 -10.194 -6.299 1.00 88.81 123 ARG A N 1
ATOM 1011 C CA . ARG A 1 123 ? 9.642 -11.608 -6.046 1.00 88.81 123 ARG A CA 1
ATOM 1012 C C . ARG A 1 123 ? 9.296 -12.493 -7.240 1.00 88.81 123 ARG A C 1
ATOM 1014 O O . ARG A 1 123 ? 10.095 -13.352 -7.604 1.00 88.81 123 ARG A O 1
ATOM 1021 N N . PHE A 1 124 ? 8.147 -12.255 -7.869 1.00 85.06 124 PHE A N 1
ATOM 1022 C CA . PHE A 1 124 ? 7.746 -12.960 -9.081 1.00 85.06 124 PHE A CA 1
ATOM 1023 C C . PHE A 1 124 ? 8.765 -12.746 -10.210 1.00 85.06 124 PHE A C 1
ATOM 1025 O O . PHE A 1 124 ? 9.310 -13.721 -10.722 1.00 85.06 124 PHE A O 1
ATOM 1032 N N . HIS A 1 125 ? 9.129 -11.503 -10.532 1.00 86.69 125 HIS A N 1
ATOM 1033 C CA . HIS A 1 125 ? 10.150 -11.215 -11.547 1.00 86.69 125 HIS A CA 1
ATOM 1034 C C . HIS A 1 125 ? 11.521 -11.824 -11.229 1.00 86.69 125 HIS A C 1
ATOM 1036 O O . HIS A 1 125 ? 12.174 -12.378 -12.113 1.00 86.69 125 HIS A O 1
ATOM 1042 N N . VAL A 1 126 ? 11.953 -11.783 -9.968 1.00 87.88 126 VAL A N 1
ATOM 1043 C CA . VAL A 1 126 ? 13.216 -12.411 -9.559 1.00 87.88 126 VAL A CA 1
ATOM 1044 C C . VAL A 1 126 ? 13.149 -13.931 -9.742 1.00 87.88 126 VAL A C 1
ATOM 1046 O O . VAL A 1 126 ? 14.070 -14.513 -10.311 1.00 87.88 126 VAL A O 1
ATOM 1049 N N . SER A 1 127 ? 12.033 -14.576 -9.377 1.00 84.81 127 SER A N 1
ATOM 1050 C CA . SER A 1 127 ? 11.818 -16.018 -9.608 1.00 84.81 127 SER A CA 1
ATOM 1051 C C . SER A 1 127 ? 11.817 -16.405 -11.095 1.00 84.81 127 SER A C 1
ATOM 1053 O O . SER A 1 127 ? 12.045 -17.559 -11.456 1.00 84.81 127 SER A O 1
ATOM 1055 N N . MET A 1 128 ? 11.589 -15.416 -11.961 1.00 79.88 128 MET A N 1
ATOM 1056 C CA . MET A 1 128 ? 11.608 -15.519 -13.415 1.00 79.88 128 MET A CA 1
ATOM 1057 C C . MET A 1 128 ? 12.998 -15.308 -14.039 1.00 79.88 128 MET A C 1
ATOM 1059 O O . MET A 1 128 ? 13.154 -15.477 -15.255 1.00 79.88 128 MET A O 1
ATOM 1063 N N . GLY A 1 129 ? 14.007 -14.946 -13.239 1.00 82.88 129 GLY A N 1
ATOM 1064 C CA . GLY A 1 129 ? 15.333 -14.556 -13.722 1.00 82.88 129 GLY A CA 1
ATOM 1065 C C . GLY A 1 129 ? 15.337 -13.204 -14.442 1.00 82.88 129 GLY A C 1
ATOM 1066 O O . GLY A 1 129 ? 16.180 -12.970 -15.306 1.00 82.88 129 GLY A O 1
ATOM 1067 N N . ILE A 1 130 ? 14.369 -12.335 -14.142 1.00 85.44 130 ILE A N 1
ATOM 1068 C CA . ILE A 1 130 ? 14.264 -10.990 -14.710 1.00 85.44 130 ILE A CA 1
ATOM 1069 C C . ILE A 1 130 ? 14.925 -10.006 -13.747 1.00 85.44 130 ILE A C 1
ATOM 1071 O O . ILE A 1 130 ? 14.596 -9.964 -12.560 1.00 85.44 130 ILE A O 1
ATOM 1075 N N . GLY A 1 131 ? 15.830 -9.177 -14.273 1.00 86.56 131 GLY A N 1
ATOM 1076 C CA . GLY A 1 131 ? 16.372 -8.037 -13.540 1.00 86.56 131 GLY A CA 1
ATOM 1077 C C . GLY A 1 131 ? 15.260 -7.032 -13.254 1.00 86.56 131 GLY A C 1
ATOM 1078 O O . GLY A 1 131 ? 14.783 -6.355 -14.163 1.00 86.56 131 GLY A O 1
ATOM 1079 N N . SER A 1 132 ? 14.834 -6.952 -11.995 1.00 91.44 132 SER A N 1
ATOM 1080 C CA . SER A 1 132 ? 13.758 -6.065 -11.568 1.00 91.44 132 SER A CA 1
ATOM 1081 C C . SER A 1 132 ? 14.226 -5.109 -10.479 1.00 91.44 132 SER A C 1
ATOM 1083 O O . SER A 1 132 ? 14.962 -5.491 -9.576 1.00 91.44 132 SER A O 1
ATOM 1085 N N . ILE A 1 133 ? 13.759 -3.869 -10.547 1.00 95.12 133 ILE A N 1
ATOM 1086 C CA . ILE A 1 133 ? 13.955 -2.837 -9.536 1.00 95.12 133 ILE A CA 1
ATOM 1087 C C . ILE A 1 133 ? 12.616 -2.629 -8.838 1.00 95.12 133 ILE A C 1
ATOM 1089 O O . ILE A 1 133 ? 11.612 -2.332 -9.482 1.00 95.12 133 ILE A O 1
ATOM 1093 N N . LEU A 1 134 ? 12.582 -2.828 -7.524 1.00 94.25 134 LEU A N 1
ATOM 1094 C CA . LEU A 1 134 ? 11.407 -2.509 -6.721 1.00 94.25 134 LEU A CA 1
ATOM 1095 C C . LEU A 1 134 ? 11.296 -0.985 -6.579 1.00 94.25 134 LEU A C 1
ATOM 1097 O O . LEU A 1 134 ? 12.275 -0.303 -6.302 1.00 94.25 134 LEU A O 1
ATOM 1101 N N . ILE A 1 135 ? 10.096 -0.453 -6.763 1.00 93.81 135 ILE A N 1
ATOM 1102 C CA . ILE A 1 135 ? 9.726 0.898 -6.351 1.00 93.81 135 ILE A CA 1
ATOM 1103 C C . ILE A 1 135 ? 8.515 0.719 -5.438 1.00 93.81 135 ILE A C 1
ATOM 1105 O O . ILE A 1 135 ? 7.418 0.466 -5.941 1.00 93.81 135 ILE A O 1
ATOM 1109 N N . PRO A 1 136 ? 8.694 0.753 -4.106 1.00 92.31 136 PRO A N 1
ATOM 1110 C CA . PRO A 1 136 ? 7.574 0.587 -3.198 1.00 92.31 136 PRO A CA 1
ATOM 1111 C C . PRO A 1 136 ? 6.640 1.805 -3.281 1.00 92.31 136 PRO A C 1
ATOM 1113 O O . PRO A 1 136 ? 7.072 2.894 -3.675 1.00 92.31 136 PRO A O 1
ATOM 1116 N N . PRO A 1 137 ? 5.360 1.658 -2.899 1.00 91.19 137 PRO A N 1
ATOM 1117 C CA . PRO A 1 137 ? 4.502 2.815 -2.699 1.00 91.19 137 PRO A CA 1
ATOM 1118 C C . PRO A 1 137 ? 5.117 3.724 -1.639 1.00 91.19 137 PRO A C 1
ATOM 1120 O O . PRO A 1 137 ? 5.522 3.247 -0.583 1.00 91.19 137 PRO A O 1
ATOM 1123 N N . ALA A 1 138 ? 5.139 5.028 -1.889 1.00 91.69 138 ALA A N 1
ATOM 1124 C CA . ALA A 1 138 ? 5.708 5.967 -0.938 1.00 91.69 138 ALA A CA 1
ATOM 1125 C C . ALA A 1 138 ? 4.843 7.204 -0.758 1.00 91.69 138 ALA A C 1
ATOM 1127 O O . ALA A 1 138 ? 4.143 7.657 -1.666 1.00 91.69 138 ALA A O 1
ATOM 1128 N N . LYS A 1 139 ? 4.908 7.760 0.448 1.00 90.62 139 LYS A N 1
ATOM 1129 C CA . LYS A 1 139 ? 4.211 8.984 0.822 1.00 90.62 139 LYS A CA 1
ATOM 1130 C C . LYS A 1 139 ? 5.122 9.847 1.675 1.00 90.62 139 LYS A C 1
ATOM 1132 O O . LYS A 1 139 ? 6.040 9.350 2.317 1.00 90.62 139 LYS A O 1
ATOM 1137 N N . LYS A 1 140 ? 4.879 11.154 1.687 1.00 92.00 140 LYS A N 1
ATOM 1138 C CA . LYS A 1 140 ? 5.528 12.028 2.661 1.00 92.00 140 LYS A CA 1
ATOM 1139 C C . LYS A 1 140 ? 5.014 11.698 4.060 1.00 92.00 140 LYS A C 1
ATOM 1141 O O . LYS A 1 140 ? 3.828 11.413 4.228 1.00 92.00 140 LYS A O 1
ATOM 1146 N N . LYS A 1 141 ? 5.899 11.763 5.053 1.00 92.19 141 LYS A N 1
ATOM 1147 C CA . LYS A 1 141 ? 5.534 11.630 6.466 1.00 92.19 141 LYS A CA 1
ATOM 1148 C C . LYS A 1 141 ? 4.448 12.649 6.824 1.00 92.19 141 LYS A C 1
ATOM 1150 O O . LYS A 1 141 ? 4.600 13.844 6.568 1.00 92.19 141 LYS A O 1
ATOM 1155 N N . ILE A 1 142 ? 3.351 12.168 7.398 1.00 88.38 142 ILE A N 1
ATOM 1156 C CA . ILE A 1 142 ? 2.214 12.994 7.798 1.00 88.38 142 ILE A CA 1
ATOM 1157 C C . ILE A 1 142 ? 2.494 13.564 9.186 1.00 88.38 142 ILE A C 1
ATOM 1159 O O . ILE A 1 142 ? 2.812 12.835 10.128 1.00 88.38 142 ILE A O 1
ATOM 1163 N N . GLN A 1 143 ? 2.341 14.880 9.318 1.00 79.88 143 GLN A N 1
ATOM 1164 C CA . GLN A 1 143 ? 2.336 15.553 10.612 1.00 79.88 143 GLN A CA 1
ATOM 1165 C C . GLN A 1 143 ? 0.895 15.711 11.101 1.00 79.88 143 GLN A C 1
ATOM 1167 O O . GLN A 1 143 ? -0.011 15.972 10.315 1.00 79.88 143 GLN A O 1
ATOM 1172 N N . GLY A 1 144 ? 0.671 15.544 12.402 1.00 74.88 144 GLY A N 1
ATOM 1173 C CA . GLY A 1 144 ? -0.658 15.672 12.986 1.00 74.88 144 GLY A CA 1
ATOM 1174 C C . GLY A 1 144 ? -0.685 15.339 14.472 1.00 74.88 144 GLY A C 1
ATOM 1175 O O . GLY A 1 144 ? 0.224 14.696 15.002 1.00 74.88 144 GLY A O 1
ATOM 1176 N N . ALA A 1 145 ? -1.747 15.779 15.148 1.00 74.62 145 ALA A N 1
ATOM 1177 C CA . ALA A 1 145 ? -1.964 15.483 16.557 1.00 74.62 145 ALA A CA 1
ATOM 1178 C C . ALA A 1 145 ? -2.307 13.997 16.751 1.00 74.62 145 ALA A C 1
ATOM 1180 O O . ALA A 1 145 ? -3.352 13.515 16.312 1.00 74.62 145 ALA A O 1
ATOM 1181 N N . LYS A 1 146 ? -1.444 13.278 17.468 1.00 85.50 146 LYS A N 1
ATOM 1182 C CA . LYS A 1 146 ? -1.570 11.837 17.717 1.00 85.50 146 LYS A CA 1
ATOM 1183 C C . LYS A 1 146 ? -2.357 11.566 18.999 1.00 85.50 146 LYS A C 1
ATOM 1185 O O . LYS A 1 146 ? -1.822 10.974 19.928 1.00 85.50 146 LYS A O 1
ATOM 1190 N N . LYS A 1 147 ? -3.620 12.009 19.087 1.00 88.19 147 LYS A N 1
ATOM 1191 C CA . LYS A 1 147 ? -4.420 11.830 20.322 1.00 88.19 147 LYS A CA 1
ATOM 1192 C C . LYS A 1 147 ? -4.878 10.382 20.552 1.00 88.19 147 LYS A C 1
ATOM 1194 O O . LYS A 1 147 ? -5.440 10.102 21.604 1.00 88.19 147 LYS A O 1
ATOM 1199 N N . ARG A 1 148 ? -4.676 9.478 19.580 1.00 93.50 148 ARG A N 1
ATOM 1200 C CA . ARG A 1 148 ? -4.962 8.031 19.673 1.00 93.50 148 ARG A CA 1
ATOM 1201 C C . ARG A 1 148 ? -6.360 7.752 20.237 1.00 93.50 148 ARG A C 1
ATOM 1203 O O . ARG A 1 148 ? -6.526 7.060 21.235 1.00 93.50 148 ARG A O 1
ATOM 1210 N N . SER A 1 149 ? -7.381 8.332 19.608 1.00 95.56 149 SER A N 1
ATOM 1211 C CA . SER A 1 149 ? -8.733 8.420 20.182 1.00 95.56 149 SER A CA 1
ATOM 1212 C C . SER A 1 149 ? -9.697 7.295 19.789 1.00 95.56 149 SER A C 1
ATOM 1214 O O . SER A 1 149 ? -10.695 7.103 20.479 1.00 95.56 149 SER A O 1
ATOM 1216 N N . TYR A 1 150 ? -9.457 6.586 18.685 1.00 98.25 150 TYR A N 1
ATOM 1217 C CA . TYR A 1 150 ? -10.390 5.581 18.157 1.00 98.25 150 TYR A CA 1
ATOM 1218 C C . TYR A 1 150 ? -9.705 4.568 17.240 1.00 98.25 150 TYR A C 1
ATOM 1220 O O . TYR A 1 150 ? -8.616 4.814 16.726 1.00 98.25 150 TYR A O 1
ATOM 1228 N N . VAL A 1 151 ? -10.375 3.449 16.991 1.00 98.69 151 VAL A N 1
ATOM 1229 C CA . VAL A 1 151 ? -10.040 2.502 15.923 1.00 98.69 151 VAL A CA 1
ATOM 1230 C C . VAL A 1 151 ? -10.674 2.984 14.618 1.00 98.69 151 VAL A C 1
ATOM 1232 O O . VAL A 1 151 ? -11.822 3.428 14.610 1.00 98.69 151 VAL A O 1
ATOM 1235 N N . LEU A 1 152 ? -9.930 2.936 13.516 1.00 98.56 152 LEU A N 1
ATOM 1236 C CA . LEU A 1 152 ? -10.322 3.506 12.230 1.00 98.56 152 LEU A CA 1
ATOM 1237 C C . LEU A 1 152 ? -10.496 2.422 11.164 1.00 98.56 152 LEU A C 1
ATOM 1239 O O . LEU A 1 152 ? -9.655 1.538 11.013 1.00 98.56 152 LEU A O 1
ATOM 1243 N N . TYR A 1 153 ? -11.557 2.555 10.378 1.00 98.12 153 TYR A N 1
ATOM 1244 C CA . TYR A 1 153 ? -11.726 1.937 9.070 1.00 98.12 153 TYR A CA 1
ATOM 1245 C C . TYR A 1 153 ? -11.759 3.043 8.021 1.00 98.12 153 TYR A C 1
ATOM 1247 O O . TYR A 1 153 ? -12.489 4.024 8.177 1.00 98.12 153 TYR A O 1
ATOM 1255 N N . LEU A 1 154 ? -11.010 2.877 6.934 1.00 95.31 154 LEU A N 1
ATOM 1256 C CA . LEU A 1 154 ? -10.962 3.850 5.848 1.00 95.31 154 LEU A CA 1
ATOM 1257 C C . LEU A 1 154 ? -10.946 3.128 4.498 1.00 95.31 154 LEU A C 1
ATOM 1259 O O . LEU A 1 154 ? -9.984 2.453 4.138 1.00 95.31 154 LEU A O 1
ATOM 1263 N N . GLY A 1 155 ? -12.033 3.270 3.740 1.00 92.50 155 GLY A N 1
ATOM 1264 C CA . GLY A 1 155 ? -12.169 2.637 2.434 1.00 92.50 155 GLY A CA 1
ATOM 1265 C C . GLY A 1 155 ? -13.614 2.510 1.966 1.00 92.50 155 GLY A C 1
ATOM 1266 O O . GLY A 1 155 ? -14.561 2.821 2.682 1.00 92.50 155 GLY A O 1
ATOM 1267 N N . ARG A 1 156 ? -13.800 2.022 0.734 1.00 93.44 156 ARG A N 1
ATOM 1268 C CA . ARG A 1 156 ? -15.144 1.779 0.185 1.00 93.44 156 ARG A CA 1
ATOM 1269 C C . ARG A 1 156 ? -15.918 0.775 1.044 1.00 93.44 156 ARG A C 1
ATOM 1271 O O . ARG A 1 156 ? -15.360 -0.230 1.478 1.00 93.44 156 ARG A O 1
ATOM 1278 N N . LEU A 1 157 ? -17.210 1.017 1.231 1.00 96.50 157 LEU A N 1
ATOM 1279 C CA . LEU A 1 157 ? -18.131 0.138 1.956 1.00 96.50 157 LEU A CA 1
ATOM 1280 C C . LEU A 1 157 ? -18.750 -0.866 0.978 1.00 96.50 157 LEU A C 1
ATOM 1282 O O . LEU A 1 157 ? -19.879 -0.705 0.523 1.00 96.50 157 LEU A O 1
ATOM 1286 N N . VAL A 1 158 ? -17.960 -1.865 0.592 1.00 96.44 158 VAL A N 1
ATOM 1287 C CA . VAL A 1 158 ? -18.325 -2.936 -0.353 1.00 96.44 158 VAL A CA 1
ATOM 1288 C C . VAL A 1 158 ? -17.802 -4.277 0.156 1.00 96.44 158 VAL A C 1
ATOM 1290 O O . VAL A 1 158 ? -16.846 -4.297 0.935 1.00 96.44 158 VAL A O 1
ATOM 1293 N N . ASP A 1 159 ? -18.361 -5.393 -0.313 1.00 96.25 159 ASP A N 1
ATOM 1294 C CA . ASP A 1 159 ? -18.027 -6.733 0.198 1.00 96.25 159 ASP A CA 1
ATOM 1295 C C . ASP A 1 159 ? -16.532 -7.049 0.118 1.00 96.25 159 ASP A C 1
ATOM 1297 O O . ASP A 1 159 ? -15.942 -7.530 1.082 1.00 96.25 159 ASP A O 1
ATOM 1301 N N . SER A 1 160 ? -15.864 -6.675 -0.980 1.00 93.31 160 SER A N 1
ATOM 1302 C CA . SER A 1 160 ? -14.425 -6.921 -1.155 1.00 93.31 160 SER A CA 1
ATOM 1303 C C . SER A 1 160 ? -13.540 -6.216 -0.116 1.00 93.31 160 SER A C 1
ATOM 1305 O O . SER A 1 160 ? -12.366 -6.564 0.016 1.00 93.31 160 SER A O 1
ATOM 1307 N N . LYS A 1 161 ? -14.066 -5.195 0.573 1.00 94.75 161 LYS A N 1
ATOM 1308 C CA . LYS A 1 161 ? -13.387 -4.455 1.647 1.00 94.75 161 LYS A CA 1
ATOM 1309 C C . LYS A 1 161 ? -13.824 -4.887 3.050 1.00 94.75 161 LYS A C 1
ATOM 1311 O O . LYS A 1 161 ? -13.188 -4.479 4.012 1.00 94.75 161 LYS A O 1
ATOM 1316 N N . ASN A 1 162 ? -14.845 -5.739 3.146 1.00 96.56 162 ASN A N 1
ATOM 1317 C CA . ASN A 1 162 ? -15.337 -6.356 4.376 1.00 96.56 162 ASN A CA 1
ATOM 1318 C C . ASN A 1 162 ? -15.578 -5.373 5.549 1.00 96.56 162 ASN A C 1
ATOM 1320 O O . ASN A 1 162 ? -15.074 -5.585 6.655 1.00 96.56 162 ASN A O 1
ATOM 1324 N N . PRO A 1 163 ? -16.373 -4.301 5.360 1.00 97.69 163 PRO A N 1
ATOM 1325 C CA . PRO A 1 163 ? -16.705 -3.381 6.453 1.00 97.69 163 PRO A CA 1
ATOM 1326 C C . PRO A 1 163 ? -17.462 -4.067 7.605 1.00 97.69 163 PRO A C 1
ATOM 1328 O O . PRO A 1 163 ? -17.467 -3.566 8.726 1.00 97.69 163 PRO A O 1
ATOM 1331 N N . MET A 1 164 ? -18.078 -5.226 7.352 1.00 98.06 164 MET A N 1
ATOM 1332 C CA . MET A 1 164 ? -18.816 -5.995 8.353 1.00 98.06 164 MET A CA 1
ATOM 1333 C C . MET A 1 164 ? -17.911 -6.528 9.466 1.00 98.06 164 MET A C 1
ATOM 1335 O O . MET A 1 164 ? -18.276 -6.424 10.633 1.00 98.06 164 MET A O 1
ATOM 1339 N N . LEU A 1 165 ? -16.709 -7.017 9.139 1.00 98.06 165 LEU A N 1
ATOM 1340 C CA . LEU A 1 165 ? -15.758 -7.483 10.154 1.00 98.06 165 LEU A CA 1
ATOM 1341 C C . LEU A 1 165 ? -15.336 -6.355 11.107 1.00 98.06 165 LEU A C 1
ATOM 1343 O O . LEU A 1 165 ? -15.145 -6.579 12.298 1.00 98.06 165 LEU A O 1
ATOM 1347 N N . PHE A 1 166 ? -15.246 -5.120 10.610 1.00 98.50 166 PHE A N 1
ATOM 1348 C CA . PHE A 1 166 ? -14.952 -3.964 11.454 1.00 98.50 166 PHE A CA 1
ATOM 1349 C C . PHE A 1 166 ? -16.064 -3.684 12.474 1.00 98.50 166 PHE A C 1
ATOM 1351 O O . PHE A 1 166 ? -15.785 -3.426 13.644 1.00 98.50 166 PHE A O 1
ATOM 1358 N N . LEU A 1 167 ? -17.328 -3.780 12.050 1.00 98.56 167 LEU A N 1
ATOM 1359 C CA . LEU A 1 167 ? -18.482 -3.651 12.943 1.00 98.56 167 LEU A CA 1
ATOM 1360 C C . LEU A 1 167 ? -18.542 -4.793 13.966 1.00 98.56 167 LEU A C 1
ATOM 1362 O O . LEU A 1 167 ? -18.925 -4.570 15.113 1.00 98.56 167 LEU A O 1
ATOM 1366 N N . GLU A 1 168 ? -18.135 -6.006 13.585 1.00 98.12 168 GLU A N 1
ATOM 1367 C CA . GLU A 1 168 ? -18.015 -7.131 14.517 1.00 98.12 168 GLU A CA 1
ATOM 1368 C C . GLU A 1 168 ? -16.966 -6.860 15.600 1.00 98.12 168 GLU A C 1
ATOM 1370 O O . GLU A 1 168 ? -17.243 -7.087 16.777 1.00 98.12 168 GLU A O 1
ATOM 1375 N N . LEU A 1 169 ? -15.807 -6.295 15.242 1.00 98.50 169 LEU A N 1
ATOM 1376 C CA . LEU A 1 169 ? -14.818 -5.846 16.227 1.00 98.50 169 LEU A CA 1
ATOM 1377 C C . LEU A 1 169 ? -15.405 -4.770 17.146 1.00 98.50 169 LEU A C 1
ATOM 1379 O O . LEU A 1 169 ? -15.291 -4.883 18.364 1.00 98.50 169 LEU A O 1
ATOM 1383 N N . ALA A 1 170 ? -16.115 -3.780 16.603 1.00 98.50 170 ALA A N 1
ATOM 1384 C CA . ALA A 1 170 ? -16.789 -2.771 17.422 1.00 98.50 170 ALA A CA 1
ATOM 1385 C C . ALA A 1 170 ? -17.835 -3.370 18.382 1.00 98.50 170 ALA A C 1
ATOM 1387 O O . ALA A 1 170 ? -18.066 -2.826 19.465 1.00 98.50 170 ALA A O 1
ATOM 1388 N N . ARG A 1 171 ? -18.434 -4.514 18.013 1.00 98.25 171 ARG A N 1
ATOM 1389 C CA . ARG A 1 171 ? -19.340 -5.292 18.868 1.00 98.25 171 ARG A CA 1
ATOM 1390 C C . ARG A 1 171 ? -18.628 -5.907 20.070 1.00 98.25 171 ARG A C 1
ATOM 1392 O O . ARG A 1 171 ? -19.203 -5.931 21.154 1.00 98.25 171 ARG A O 1
ATOM 1399 N N . GLN A 1 172 ? -17.401 -6.382 19.867 1.00 98.12 172 GLN A N 1
ATOM 1400 C CA . GLN A 1 172 ? -16.571 -7.003 20.903 1.00 98.12 172 GLN A CA 1
ATOM 1401 C C . GLN A 1 172 ? -15.936 -5.957 21.833 1.00 98.12 172 GLN A C 1
ATOM 1403 O O . GLN A 1 172 ? -15.921 -6.126 23.048 1.00 98.12 172 GLN A O 1
ATOM 1408 N N . PHE A 1 173 ? -15.463 -4.837 21.283 1.00 98.19 173 PHE A N 1
ATOM 1409 C CA . PHE A 1 173 ? -14.748 -3.797 22.029 1.00 98.19 173 PHE A CA 1
ATOM 1410 C C . PHE A 1 173 ? -15.656 -2.603 22.362 1.00 98.19 173 PHE A C 1
ATOM 1412 O O . PHE A 1 173 ? -15.448 -1.488 21.889 1.00 98.19 173 PHE A O 1
ATOM 1419 N N . ARG A 1 174 ? -16.679 -2.821 23.199 1.00 96.75 174 ARG A N 1
ATOM 1420 C CA . ARG A 1 174 ? -17.701 -1.802 23.534 1.00 96.75 174 ARG A CA 1
ATOM 1421 C C . ARG A 1 174 ? -17.174 -0.531 24.191 1.00 96.75 174 ARG A C 1
ATOM 1423 O O . ARG A 1 174 ? -17.744 0.536 23.985 1.00 96.75 174 ARG A O 1
ATOM 1430 N N . ASN A 1 175 ? -16.079 -0.643 24.934 1.00 96.50 175 ASN A N 1
ATOM 1431 C CA . ASN A 1 175 ? -15.445 0.490 25.612 1.00 96.50 175 ASN A CA 1
ATOM 1432 C C . ASN A 1 175 ? -14.536 1.309 24.681 1.00 96.50 175 ASN A C 1
ATOM 1434 O O . ASN A 1 175 ? -14.004 2.340 25.086 1.00 96.50 175 ASN A O 1
ATOM 1438 N N . GLU A 1 176 ? -14.345 0.859 23.440 1.00 98.25 176 GLU A N 1
ATOM 1439 C CA . GLU A 1 176 ? -13.533 1.539 22.442 1.00 98.25 176 GLU A CA 1
ATOM 1440 C C . GLU A 1 176 ? -14.399 2.307 21.447 1.00 98.25 176 GLU A C 1
ATOM 1442 O O . GLU A 1 176 ? -15.493 1.878 21.072 1.00 98.25 176 GLU A O 1
ATOM 1447 N N . LYS A 1 177 ? -13.885 3.456 20.998 1.00 98.50 177 LYS A N 1
ATOM 1448 C CA . LYS A 1 177 ? -14.521 4.265 19.954 1.00 98.50 177 LYS A CA 1
ATOM 1449 C C . LYS A 1 177 ? -14.068 3.777 18.586 1.00 98.50 177 LYS A C 1
ATOM 1451 O O . LYS A 1 177 ? -12.872 3.590 18.361 1.00 98.50 177 LYS A O 1
ATOM 1456 N N . PHE A 1 178 ? -15.007 3.655 17.659 1.00 98.75 178 PHE A N 1
ATOM 1457 C CA . PHE A 1 178 ? -14.749 3.248 16.283 1.00 98.75 178 PHE A CA 1
ATOM 1458 C C . PHE A 1 178 ? -15.205 4.337 15.315 1.00 98.75 178 PHE A C 1
ATOM 1460 O O . PHE A 1 178 ? -16.262 4.946 15.486 1.00 98.75 178 PHE A O 1
ATOM 1467 N N . VAL A 1 179 ? -14.409 4.579 14.279 1.00 98.44 179 VAL A N 1
ATOM 1468 C CA . VAL A 1 179 ? -14.734 5.505 13.191 1.00 98.44 179 VAL A CA 1
ATOM 1469 C C . VAL A 1 179 ? -14.611 4.764 11.869 1.00 98.44 179 VAL A C 1
ATOM 1471 O O . VAL A 1 179 ? -13.598 4.123 11.604 1.00 98.44 179 VAL A O 1
ATOM 1474 N N . MET A 1 180 ? -15.636 4.867 11.030 1.00 98.06 180 MET A N 1
ATOM 1475 C CA . MET A 1 180 ? -15.630 4.359 9.662 1.00 98.06 180 MET A CA 1
ATOM 1476 C C . MET A 1 180 ? -15.722 5.529 8.697 1.00 98.06 180 MET A C 1
ATOM 1478 O O . MET A 1 180 ? -16.623 6.355 8.825 1.00 98.06 180 MET A O 1
ATOM 1482 N N . ILE A 1 181 ? -14.820 5.587 7.721 1.00 96.50 181 ILE A N 1
ATOM 1483 C CA . ILE A 1 181 ? -14.812 6.620 6.688 1.00 96.50 181 ILE A CA 1
ATOM 1484 C C . ILE A 1 181 ? -14.925 5.967 5.314 1.00 96.50 181 ILE A C 1
ATOM 1486 O O . ILE A 1 181 ? -14.052 5.194 4.909 1.00 96.50 181 ILE A O 1
ATOM 1490 N N . GLY A 1 182 ? -15.990 6.294 4.584 1.00 93.81 182 GLY A N 1
ATOM 1491 C CA . GLY A 1 182 ? -16.176 5.845 3.209 1.00 93.81 182 GLY A CA 1
ATOM 1492 C C . GLY A 1 182 ? -17.628 5.748 2.755 1.00 93.81 182 GLY A C 1
ATOM 1493 O O . GLY A 1 182 ? -18.566 5.871 3.538 1.00 93.81 182 GLY A O 1
ATOM 1494 N N . LYS A 1 183 ? -17.799 5.489 1.454 1.00 93.25 183 LYS A N 1
ATOM 1495 C CA . LYS A 1 183 ? -19.090 5.251 0.787 1.00 93.25 183 LYS A CA 1
ATOM 1496 C C . LYS A 1 183 ? -19.090 3.899 0.089 1.00 93.25 183 LYS A C 1
ATOM 1498 O O . LYS A 1 183 ? -18.029 3.338 -0.197 1.00 93.25 183 LYS A O 1
ATOM 1503 N N . GLY A 1 184 ? -20.269 3.391 -0.238 1.00 95.31 184 GLY A N 1
ATOM 1504 C CA . GLY A 1 184 ? -20.417 2.201 -1.067 1.00 95.31 184 GLY A CA 1
ATOM 1505 C C . GLY A 1 184 ? -21.787 1.561 -0.917 1.00 95.31 184 GLY A C 1
ATOM 1506 O O . GLY A 1 184 ? -22.621 2.041 -0.157 1.00 95.31 184 GLY A O 1
ATOM 1507 N N . GLN A 1 185 ? -21.990 0.460 -1.633 1.00 97.44 185 GLN A N 1
ATOM 1508 C CA . GLN A 1 185 ? -23.248 -0.287 -1.656 1.00 97.44 185 GLN A CA 1
ATOM 1509 C C . GLN A 1 185 ? -23.707 -0.748 -0.263 1.00 97.44 185 GLN A C 1
ATOM 1511 O O . GLN A 1 185 ? -24.899 -0.866 -0.018 1.00 97.44 185 GLN A O 1
ATOM 1516 N N . LEU A 1 186 ? -22.775 -0.979 0.666 1.00 97.50 186 LEU A N 1
ATOM 1517 C CA . LEU A 1 186 ? -23.090 -1.403 2.031 1.00 97.50 186 LEU A CA 1
ATOM 1518 C C . LEU A 1 186 ? -23.314 -0.229 3.000 1.00 97.50 186 LEU A C 1
ATOM 1520 O O . LEU A 1 186 ? -23.473 -0.474 4.192 1.00 97.50 186 LEU A O 1
ATOM 1524 N N . ALA A 1 187 ? -23.303 1.030 2.543 1.00 96.69 187 ALA A N 1
ATOM 1525 C CA . ALA A 1 187 ? -23.347 2.199 3.427 1.00 96.69 187 ALA A CA 1
ATOM 1526 C C . ALA A 1 187 ? -24.593 2.239 4.324 1.00 96.69 187 ALA A C 1
ATOM 1528 O O . ALA A 1 187 ? -24.458 2.486 5.519 1.00 96.69 187 ALA A O 1
ATOM 1529 N N . GLU A 1 188 ? -25.777 1.942 3.783 1.00 97.25 188 GLU A N 1
ATOM 1530 C CA . GLU A 1 188 ? -27.030 1.919 4.556 1.00 97.25 188 GLU A CA 1
ATOM 1531 C C . GLU A 1 188 ? -27.016 0.824 5.626 1.00 97.25 188 GLU A C 1
ATOM 1533 O O . GLU A 1 188 ? -27.294 1.082 6.795 1.00 97.25 188 GLU A O 1
ATOM 1538 N N . LYS A 1 189 ? -26.588 -0.389 5.253 1.00 98.06 189 LYS A N 1
ATOM 1539 C CA . LYS A 1 189 ? -26.441 -1.513 6.187 1.00 98.06 189 LYS A CA 1
ATOM 1540 C C . LYS A 1 189 ? -25.435 -1.202 7.298 1.00 98.06 189 LYS A C 1
ATOM 1542 O O . LYS A 1 189 ? -25.685 -1.502 8.462 1.00 98.06 189 LYS A O 1
ATOM 1547 N N . VAL A 1 190 ? -24.302 -0.594 6.943 1.00 98.19 190 VAL A N 1
ATOM 1548 C CA . VAL A 1 190 ? -23.282 -0.161 7.907 1.00 98.19 190 VAL A CA 1
ATOM 1549 C C . VAL A 1 190 ? -23.840 0.913 8.839 1.00 98.19 190 VAL A C 1
ATOM 1551 O O . VAL A 1 190 ? -23.595 0.837 10.038 1.00 98.19 190 VAL A O 1
ATOM 1554 N N . ALA A 1 191 ? -24.605 1.878 8.320 1.00 97.50 191 ALA A N 1
ATOM 1555 C CA . ALA A 1 191 ? -25.216 2.938 9.117 1.00 97.50 191 ALA A CA 1
ATOM 1556 C C . ALA A 1 191 ? -26.227 2.391 10.136 1.00 97.50 191 ALA A C 1
ATOM 1558 O O . ALA A 1 191 ? -26.171 2.780 11.301 1.00 97.50 191 ALA A O 1
ATOM 1559 N N . ALA A 1 192 ? -27.091 1.456 9.723 1.00 98.06 192 ALA A N 1
ATOM 1560 C CA . ALA A 1 192 ? -28.065 0.816 10.607 1.00 98.06 192 ALA A CA 1
ATOM 1561 C C . ALA A 1 192 ? -27.376 0.104 11.783 1.00 98.06 192 ALA A C 1
ATOM 1563 O O . ALA A 1 192 ? -27.660 0.395 12.943 1.00 98.06 192 ALA A O 1
ATOM 1564 N N . ILE A 1 193 ? -26.386 -0.747 11.489 1.00 98.25 193 ILE A N 1
ATOM 1565 C CA . ILE A 1 193 ? -25.641 -1.470 12.526 1.00 98.25 193 ILE A CA 1
ATOM 1566 C C . ILE A 1 193 ? -24.856 -0.493 13.405 1.00 98.25 193 ILE A C 1
ATOM 1568 O O . ILE A 1 193 ? -24.887 -0.617 14.622 1.00 98.25 193 ILE A O 1
ATOM 1572 N N . ALA A 1 194 ? -24.167 0.495 12.826 1.00 97.12 194 ALA A N 1
ATOM 1573 C CA . ALA A 1 194 ? -23.428 1.491 13.601 1.00 97.12 194 ALA A CA 1
ATOM 1574 C C . ALA A 1 194 ? -24.331 2.227 14.610 1.00 97.12 194 ALA A C 1
ATOM 1576 O O . ALA A 1 194 ? -23.908 2.440 15.748 1.00 97.12 194 ALA A O 1
ATOM 1577 N N . GLY A 1 195 ? -25.573 2.539 14.219 1.00 96.50 195 GLY A N 1
ATOM 1578 C CA . GLY A 1 195 ? -26.587 3.127 15.095 1.00 96.50 195 GLY A CA 1
ATOM 1579 C C . GLY A 1 195 ? -26.945 2.241 16.292 1.00 96.50 195 GLY A C 1
ATOM 1580 O O . GLY A 1 195 ? -27.027 2.741 17.409 1.00 96.50 195 GLY A O 1
ATOM 1581 N N . GLU A 1 196 ? -27.070 0.926 16.093 1.00 97.31 196 GLU A N 1
ATOM 1582 C CA . GLU A 1 196 ? -27.330 -0.032 17.182 1.00 97.31 196 GLU A CA 1
ATOM 1583 C C . GLU A 1 196 ? -26.153 -0.172 18.158 1.00 97.31 196 GLU A C 1
ATOM 1585 O O . GLU A 1 196 ? -26.344 -0.433 19.344 1.00 97.31 196 GLU A O 1
ATOM 1590 N N . LEU A 1 197 ? -24.914 -0.061 17.667 1.00 97.44 197 LEU A N 1
ATOM 1591 C CA . LEU A 1 197 ? -23.723 -0.302 18.484 1.00 97.44 197 LEU A CA 1
ATOM 1592 C C . LEU A 1 197 ? -23.406 0.860 19.440 1.00 97.44 197 LEU A C 1
ATOM 1594 O O . LEU A 1 197 ? -22.768 0.626 20.465 1.00 97.44 197 LEU A O 1
ATOM 1598 N N . GLY A 1 198 ? -23.788 2.095 19.102 1.00 95.19 198 GLY A N 1
ATOM 1599 C CA . GLY A 1 198 ? -23.569 3.299 19.919 1.00 95.19 198 GLY A CA 1
ATOM 1600 C C . GLY A 1 198 ? -22.109 3.770 20.045 1.00 95.19 198 GLY A C 1
ATOM 1601 O O . GLY A 1 198 ? -21.865 4.933 20.354 1.00 95.19 198 GLY A O 1
ATOM 1602 N N . ASN A 1 199 ? -21.123 2.911 19.760 1.00 98.31 199 ASN A N 1
ATOM 1603 C CA . ASN A 1 199 ? -19.688 3.222 19.805 1.00 98.31 199 ASN A CA 1
ATOM 1604 C C . ASN A 1 199 ? -19.038 3.399 18.418 1.00 98.31 199 ASN A C 1
ATOM 1606 O O . ASN A 1 199 ? -17.814 3.530 18.326 1.00 98.31 199 ASN A O 1
ATOM 1610 N N . VAL A 1 200 ? -19.834 3.416 17.342 1.00 98.50 200 VAL A N 1
ATOM 1611 C CA . VAL A 1 200 ? -19.355 3.543 15.957 1.00 98.50 200 VAL A CA 1
ATOM 1612 C C . VAL A 1 200 ? -19.859 4.835 15.326 1.00 98.50 200 VAL A C 1
ATOM 1614 O O . VAL A 1 200 ? -21.060 5.070 15.238 1.00 98.50 200 VAL A O 1
ATOM 1617 N N . LYS A 1 201 ? -18.939 5.654 14.810 1.00 97.75 201 LYS A N 1
ATOM 1618 C CA . LYS A 1 201 ? -19.255 6.831 13.994 1.00 97.75 201 LYS A CA 1
ATOM 1619 C C . LYS A 1 201 ? -18.987 6.538 12.521 1.00 97.75 201 LYS A C 1
ATOM 1621 O O . LYS A 1 201 ? -17.849 6.260 12.149 1.00 97.75 201 LYS A O 1
ATOM 1626 N N . LEU A 1 202 ? -20.008 6.667 11.677 1.00 97.19 202 LEU A N 1
ATOM 1627 C CA . LEU A 1 202 ? -19.869 6.596 10.222 1.00 97.19 202 LEU A CA 1
ATOM 1628 C C . LEU A 1 202 ? -19.731 8.002 9.620 1.00 97.19 202 LEU A C 1
ATOM 1630 O O . LEU A 1 202 ? -20.547 8.882 9.881 1.00 97.19 202 LEU A O 1
ATOM 1634 N N . ILE A 1 203 ? -18.715 8.199 8.783 1.00 95.12 203 ILE A N 1
ATOM 1635 C CA . ILE A 1 203 ? -18.456 9.425 8.027 1.00 95.12 203 ILE A CA 1
ATOM 1636 C C . ILE A 1 203 ? -18.438 9.056 6.544 1.00 95.12 203 ILE A C 1
ATOM 1638 O O . ILE A 1 203 ? -17.505 8.427 6.050 1.00 95.12 203 ILE A O 1
ATOM 1642 N N . GLN A 1 204 ? -19.485 9.432 5.815 1.00 88.94 204 GLN A N 1
ATOM 1643 C CA . GLN A 1 204 ? -19.579 9.095 4.395 1.00 88.94 204 GLN A CA 1
ATOM 1644 C C . GLN A 1 204 ? -18.835 10.086 3.499 1.00 88.94 204 GLN A C 1
ATOM 1646 O O . GLN A 1 204 ? -18.391 9.717 2.416 1.00 88.94 204 GLN A O 1
ATOM 1651 N N . PHE A 1 205 ? -18.690 11.340 3.918 1.00 81.69 205 PHE A N 1
ATOM 1652 C CA . PHE A 1 205 ? -18.025 12.370 3.130 1.00 81.69 205 PHE A CA 1
ATOM 1653 C C . PHE A 1 205 ? -17.001 13.110 3.979 1.00 81.69 205 PHE A C 1
ATOM 1655 O O . PHE A 1 205 ? -17.274 13.451 5.127 1.00 81.69 205 PHE A O 1
ATOM 1662 N N . VAL A 1 206 ? -15.830 13.329 3.394 1.00 77.56 206 VAL A N 1
ATOM 1663 C CA . VAL A 1 206 ? -14.759 14.147 3.951 1.00 77.56 206 VAL A CA 1
ATOM 1664 C C . VAL A 1 206 ? -14.411 15.150 2.862 1.00 77.56 206 VAL A C 1
ATOM 1666 O O . VAL A 1 206 ? -14.087 14.742 1.747 1.00 77.56 206 VAL A O 1
ATOM 1669 N N . GLU A 1 207 ? -14.564 16.440 3.154 1.00 68.31 207 GLU A N 1
ATOM 1670 C CA . GLU A 1 207 ? -14.492 17.493 2.134 1.00 68.31 207 GLU A CA 1
ATOM 1671 C C . GLU A 1 207 ? -13.065 17.710 1.628 1.00 68.31 207 GLU A C 1
ATOM 1673 O O . GLU A 1 207 ? -12.863 17.970 0.442 1.00 68.31 207 GLU A O 1
ATOM 1678 N N . LYS A 1 208 ? -12.068 17.573 2.512 1.00 70.50 208 LYS A N 1
ATOM 1679 C CA . LYS A 1 208 ? -10.654 17.770 2.184 1.00 70.50 208 LYS A CA 1
ATOM 1680 C C . LYS A 1 208 ? -9.856 16.502 2.451 1.00 70.50 208 LYS A C 1
ATOM 1682 O O . LYS A 1 208 ? -9.988 15.871 3.494 1.00 70.50 208 LYS A O 1
ATOM 1687 N N . SER A 1 209 ? -8.960 16.152 1.531 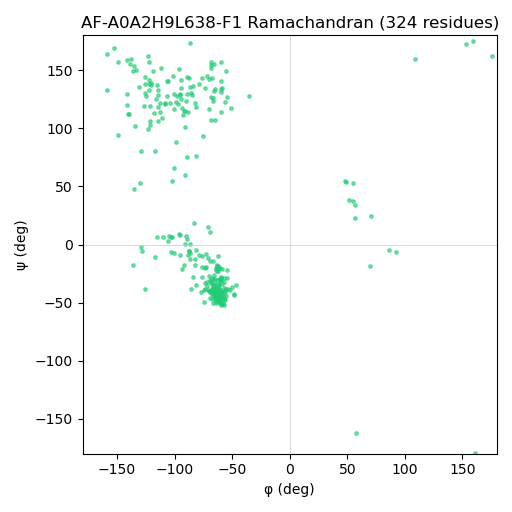1.00 64.31 209 SER A N 1
ATOM 1688 C CA . SER A 1 209 ? -8.045 15.017 1.710 1.00 64.31 209 SER A CA 1
ATOM 1689 C C . SER A 1 209 ? -7.193 15.137 2.976 1.00 64.31 209 SER A C 1
ATOM 1691 O O . SER A 1 209 ? -6.898 14.126 3.605 1.00 64.31 209 SER A O 1
ATOM 1693 N N . ASP A 1 210 ? -6.838 16.358 3.378 1.00 67.12 210 ASP A N 1
ATOM 1694 C CA . ASP A 1 210 ? -6.021 16.602 4.572 1.00 67.12 210 ASP A CA 1
ATOM 1695 C C . ASP A 1 210 ? -6.740 16.210 5.870 1.00 67.12 210 ASP A C 1
ATOM 1697 O O . ASP A 1 210 ? -6.102 15.777 6.833 1.00 67.12 210 ASP A O 1
ATOM 1701 N N . ASP A 1 211 ? -8.073 16.235 5.873 1.00 78.94 211 ASP A N 1
ATOM 1702 C CA . ASP A 1 211 ? -8.863 15.779 7.015 1.00 78.94 211 ASP A CA 1
ATOM 1703 C C . ASP A 1 211 ? -8.737 14.255 7.195 1.00 78.94 211 ASP A C 1
ATOM 1705 O O . ASP A 1 211 ? -8.722 13.754 8.322 1.00 78.94 211 ASP A O 1
ATOM 1709 N N . ILE A 1 212 ? -8.551 13.499 6.101 1.00 87.50 212 ILE A N 1
ATOM 1710 C CA . ILE A 1 212 ? -8.292 12.049 6.147 1.00 87.50 212 ILE A CA 1
ATOM 1711 C C . ILE A 1 212 ? -6.966 11.769 6.865 1.00 87.50 212 ILE A C 1
ATOM 1713 O O . ILE A 1 212 ? -6.881 10.847 7.678 1.00 87.50 212 ILE A O 1
ATOM 1717 N N . TYR A 1 213 ? -5.938 12.582 6.620 1.00 90.06 213 TYR A N 1
ATOM 1718 C CA . TYR A 1 213 ? -4.647 12.453 7.297 1.00 90.06 213 TYR A CA 1
ATOM 1719 C C . TYR A 1 213 ? -4.743 12.782 8.785 1.00 90.06 213 TYR A C 1
ATOM 1721 O O . TYR A 1 213 ? -4.145 12.083 9.603 1.00 90.06 213 TYR A O 1
ATOM 1729 N N . GLY A 1 214 ? -5.558 13.775 9.153 1.00 91.25 214 GLY A N 1
ATOM 1730 C CA . GLY A 1 214 ? -5.899 14.043 10.549 1.00 91.25 214 GLY A CA 1
ATOM 1731 C C . GLY A 1 214 ? -6.581 12.847 11.221 1.00 91.25 214 GLY A C 1
ATOM 1732 O O . GLY A 1 214 ? -6.241 12.491 12.353 1.00 91.25 214 GLY A O 1
ATOM 1733 N N . HIS A 1 215 ? -7.492 12.173 10.512 1.00 94.00 215 HIS A N 1
ATOM 1734 C CA . HIS A 1 215 ? -8.135 10.956 11.006 1.00 94.00 215 HIS A CA 1
ATOM 1735 C C . HIS A 1 215 ? -7.149 9.800 11.200 1.00 94.00 215 HIS A C 1
ATOM 1737 O O . HIS A 1 215 ? -7.161 9.145 12.244 1.00 94.00 215 HIS A O 1
ATOM 1743 N N . LEU A 1 216 ? -6.266 9.581 10.226 1.00 94.88 216 LEU A N 1
ATOM 1744 C CA . LEU A 1 216 ? -5.214 8.572 10.310 1.00 94.88 216 LEU A CA 1
ATOM 1745 C C . LEU A 1 216 ? -4.270 8.849 11.481 1.00 94.88 216 LEU A C 1
ATOM 1747 O O . LEU A 1 216 ? -4.069 7.955 12.298 1.00 94.88 216 LEU A O 1
ATOM 1751 N N . ALA A 1 217 ? -3.754 10.072 11.619 1.00 94.31 217 ALA A N 1
ATOM 1752 C CA . ALA A 1 217 ? -2.849 10.458 12.707 1.00 94.31 217 ALA A CA 1
ATOM 1753 C C . ALA A 1 217 ? -3.489 10.319 14.098 1.00 94.31 217 ALA A C 1
ATOM 1755 O O . ALA A 1 217 ? -2.816 9.965 15.068 1.00 94.31 217 ALA A O 1
ATOM 1756 N N . ASN A 1 218 ? -4.797 10.563 14.207 1.00 95.12 218 ASN A N 1
ATOM 1757 C CA . ASN A 1 218 ? -5.518 10.453 15.470 1.00 95.12 218 ASN A CA 1
ATOM 1758 C C . ASN A 1 218 ? -5.948 9.011 15.820 1.00 95.12 218 ASN A C 1
ATOM 1760 O O . ASN A 1 218 ? -6.351 8.739 16.953 1.00 95.12 218 ASN A O 1
ATOM 1764 N N . ALA A 1 219 ? -5.880 8.064 14.888 1.00 97.31 219 ALA A N 1
ATOM 1765 C CA . ALA A 1 219 ? -6.302 6.695 15.150 1.00 97.31 219 ALA A CA 1
ATOM 1766 C C . ALA A 1 219 ? -5.324 5.947 16.083 1.00 97.31 219 ALA A C 1
ATOM 1768 O O . ALA A 1 219 ? -4.105 6.135 16.040 1.00 97.31 219 ALA A O 1
ATOM 1769 N N . LYS A 1 220 ? -5.877 5.072 16.931 1.00 98.06 220 LYS A N 1
ATOM 1770 C CA . LYS A 1 220 ? -5.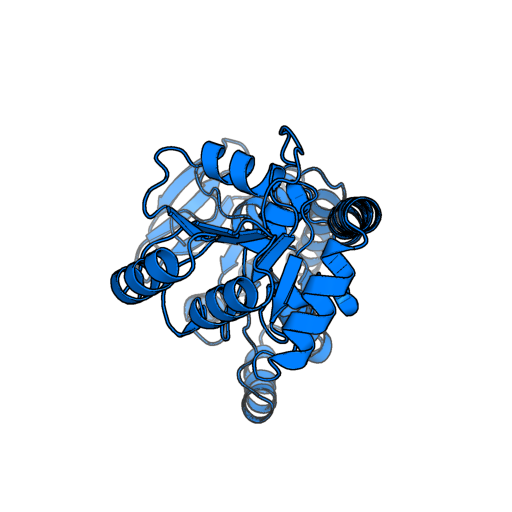156 4.045 17.705 1.00 98.06 220 LYS A CA 1
ATOM 1771 C C . LYS A 1 220 ? -4.637 2.933 16.795 1.00 98.06 220 LYS A C 1
ATOM 1773 O O . LYS A 1 220 ? -3.545 2.419 17.002 1.00 98.06 220 LYS A O 1
ATOM 1778 N N . LEU A 1 221 ? -5.461 2.558 15.820 1.00 98.56 221 LEU A N 1
ATOM 1779 C CA . LEU A 1 221 ? -5.276 1.424 14.925 1.00 98.56 221 LEU A CA 1
ATOM 1780 C C . LEU A 1 221 ? -6.116 1.659 13.668 1.00 98.56 221 LEU A C 1
ATOM 1782 O O . LEU A 1 221 ? -7.299 1.978 13.783 1.00 98.56 221 LEU A O 1
ATOM 1786 N N . LEU A 1 222 ? -5.531 1.463 12.489 1.00 98.38 222 LEU A N 1
ATOM 1787 C CA . LEU A 1 222 ? -6.270 1.253 11.247 1.00 98.38 222 LEU A CA 1
ATOM 1788 C C . LEU A 1 222 ? -6.540 -0.248 11.073 1.00 98.38 222 LEU A C 1
ATOM 1790 O O . LEU A 1 222 ? -5.614 -1.053 11.111 1.00 98.38 222 LEU A O 1
ATOM 1794 N N . VAL A 1 223 ? -7.785 -0.630 10.810 1.00 98.25 223 VAL A N 1
ATOM 1795 C CA . VAL A 1 223 ? -8.148 -2.015 10.482 1.00 98.25 223 VAL A CA 1
ATOM 1796 C C . VAL A 1 223 ? -8.501 -2.096 8.998 1.00 98.25 223 VAL A C 1
ATOM 1798 O O . VAL A 1 223 ? -9.424 -1.421 8.544 1.00 98.25 223 VAL A O 1
ATOM 1801 N N . GLN A 1 224 ? -7.784 -2.943 8.255 1.00 96.75 224 GLN A N 1
ATOM 1802 C CA . GLN A 1 224 ? -7.975 -3.189 6.824 1.00 96.75 224 GLN A CA 1
ATOM 1803 C C . GLN A 1 224 ? -8.390 -4.652 6.562 1.00 96.75 224 GLN A C 1
ATOM 1805 O O . GLN A 1 224 ? -7.565 -5.486 6.166 1.00 96.75 224 GLN A O 1
ATOM 1810 N N . PRO A 1 225 ? -9.678 -4.997 6.748 1.00 96.44 225 PRO A N 1
ATOM 1811 C CA . PRO A 1 225 ? -10.184 -6.370 6.672 1.00 96.44 225 PRO A CA 1
ATOM 1812 C C . PRO A 1 225 ? -10.493 -6.849 5.239 1.00 96.44 225 PRO A C 1
ATOM 1814 O O . PRO A 1 225 ? -11.245 -7.800 5.039 1.00 96.44 225 PRO A O 1
ATOM 1817 N N . ALA A 1 226 ? -9.940 -6.183 4.223 1.00 93.56 226 ALA A N 1
ATOM 1818 C CA . ALA A 1 226 ? -10.284 -6.420 2.827 1.00 93.56 226 ALA A CA 1
ATOM 1819 C C . ALA A 1 226 ? -9.883 -7.820 2.329 1.00 93.56 226 ALA A C 1
ATOM 1821 O O . ALA A 1 226 ? -8.724 -8.209 2.423 1.00 93.56 226 ALA A O 1
ATOM 1822 N N . PHE A 1 227 ? -10.805 -8.516 1.657 1.00 91.00 227 PHE A N 1
ATOM 1823 C CA . PHE A 1 227 ? -10.497 -9.751 0.923 1.00 91.00 227 PHE A CA 1
ATOM 1824 C C . PHE A 1 227 ? -9.632 -9.493 -0.313 1.00 91.00 227 PHE A C 1
ATOM 1826 O O . PHE A 1 227 ? -8.868 -10.353 -0.747 1.00 91.00 227 PHE A O 1
ATOM 1833 N N . ARG A 1 228 ? -9.777 -8.309 -0.921 1.00 83.69 228 ARG A N 1
ATOM 1834 C CA . ARG A 1 228 ? -8.977 -7.900 -2.075 1.00 83.69 228 ARG A CA 1
ATOM 1835 C C . ARG A 1 228 ? -8.612 -6.426 -1.989 1.00 83.69 228 ARG A C 1
ATOM 1837 O O . ARG A 1 228 ? -9.464 -5.531 -2.007 1.00 83.69 228 ARG A O 1
ATOM 1844 N N . ASP A 1 229 ? -7.314 -6.175 -1.961 1.00 83.31 229 ASP A N 1
ATOM 1845 C CA . ASP A 1 229 ? -6.751 -4.840 -2.090 1.00 83.31 229 ASP A CA 1
ATOM 1846 C C . ASP A 1 229 ? -5.386 -4.929 -2.773 1.00 83.31 229 ASP A C 1
ATOM 1848 O O . ASP A 1 229 ? -4.404 -5.227 -2.099 1.00 83.31 229 ASP A O 1
ATOM 1852 N N . PRO A 1 230 ? -5.316 -4.769 -4.106 1.00 69.94 230 PRO A N 1
ATOM 1853 C CA . PRO A 1 230 ? -4.083 -4.998 -4.858 1.00 69.94 230 PRO A CA 1
ATOM 1854 C C . PRO A 1 230 ? -2.924 -4.112 -4.414 1.00 69.94 230 PRO A C 1
ATOM 1856 O O . PRO A 1 230 ? -1.785 -4.560 -4.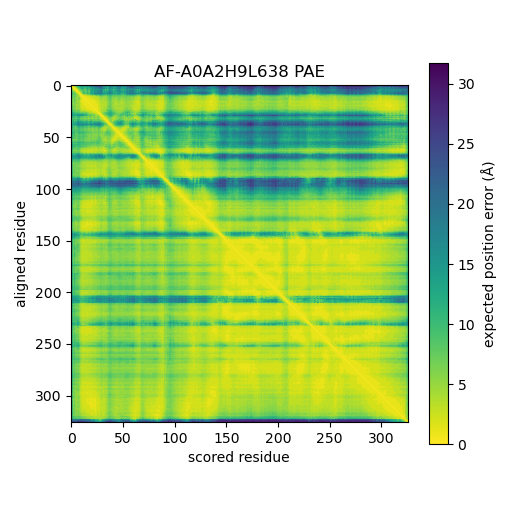438 1.00 69.94 230 PRO A O 1
ATOM 1859 N N . ILE A 1 231 ? -3.231 -2.898 -3.948 1.00 69.12 231 ILE A N 1
ATOM 1860 C CA . ILE A 1 231 ? -2.215 -1.926 -3.547 1.00 69.12 231 ILE A CA 1
ATOM 1861 C C . ILE A 1 231 ? -2.431 -1.424 -2.123 1.00 69.12 231 ILE A C 1
ATOM 1863 O O . ILE A 1 231 ? -1.460 -1.246 -1.410 1.00 69.12 231 ILE A O 1
ATOM 1867 N N . GLY A 1 232 ? -3.672 -1.201 -1.676 1.00 72.00 232 GLY A N 1
ATOM 1868 C CA . GLY A 1 232 ? -3.979 -0.845 -0.286 1.00 72.00 232 GLY A CA 1
ATOM 1869 C C . GLY A 1 232 ? -3.239 0.372 0.267 1.00 72.00 232 GLY A C 1
ATOM 1870 O O . GLY A 1 232 ? -2.655 0.288 1.346 1.00 72.00 232 GLY A O 1
ATOM 1871 N N . PHE A 1 233 ? -3.306 1.506 -0.440 1.00 84.19 233 PHE A N 1
ATOM 1872 C CA . PHE A 1 233 ? -2.639 2.774 -0.083 1.00 84.19 233 PHE A CA 1
ATOM 1873 C C . PHE A 1 233 ? -2.862 3.225 1.344 1.00 84.19 233 PHE A C 1
ATOM 1875 O O . PHE A 1 233 ? -1.945 3.747 1.966 1.00 84.19 233 PHE A O 1
ATOM 1882 N N . VAL A 1 234 ? -4.065 2.984 1.857 1.00 89.06 234 VAL A N 1
ATOM 1883 C CA . VAL A 1 234 ? -4.465 3.379 3.202 1.00 89.06 234 VAL A CA 1
ATOM 1884 C C . VAL A 1 234 ? -3.508 2.848 4.274 1.00 89.06 234 VAL A C 1
ATOM 1886 O O . VAL A 1 234 ? -3.297 3.495 5.294 1.00 89.06 234 VAL A O 1
ATOM 1889 N N . VAL A 1 235 ? -2.857 1.711 4.008 1.00 92.50 235 VAL A N 1
ATOM 1890 C CA . VAL A 1 235 ? -1.809 1.149 4.863 1.00 92.50 235 VAL A CA 1
ATOM 1891 C C . VAL A 1 235 ? -0.576 2.052 4.882 1.00 92.50 235 VAL A C 1
ATOM 1893 O O . VAL A 1 235 ? -0.113 2.424 5.953 1.00 92.50 235 VAL A O 1
ATOM 1896 N N . VAL A 1 236 ? -0.072 2.458 3.715 1.00 92.69 236 VAL A N 1
ATOM 1897 C CA . VAL A 1 236 ? 1.081 3.370 3.601 1.00 92.69 236 VAL A CA 1
ATOM 1898 C C . VAL A 1 236 ? 0.754 4.732 4.213 1.00 92.69 236 VAL A C 1
ATOM 1900 O O . VAL A 1 236 ? 1.590 5.324 4.889 1.00 92.69 236 VAL A O 1
ATOM 1903 N N . GLU A 1 237 ? -0.478 5.211 4.036 1.00 92.56 237 GLU A N 1
ATOM 1904 C CA . GLU A 1 237 ? -0.952 6.458 4.639 1.00 92.56 237 GLU A CA 1
ATOM 1905 C C . GLU A 1 237 ? -0.993 6.372 6.169 1.00 92.56 237 GLU A C 1
ATOM 1907 O O . GLU A 1 237 ? -0.483 7.268 6.841 1.00 92.56 237 GLU A O 1
ATOM 1912 N N . ALA A 1 238 ? -1.514 5.278 6.731 1.00 95.12 238 ALA A N 1
ATOM 1913 C CA . ALA A 1 238 ? -1.491 5.046 8.173 1.00 95.12 238 ALA A CA 1
ATOM 1914 C C . ALA A 1 238 ? -0.065 4.982 8.724 1.00 95.12 238 ALA A C 1
ATOM 1916 O O . ALA A 1 238 ? 0.241 5.682 9.688 1.00 95.12 238 ALA A O 1
ATOM 1917 N N . LEU A 1 239 ? 0.826 4.220 8.085 1.00 95.94 239 LEU A N 1
ATOM 1918 C CA . LEU A 1 239 ? 2.230 4.133 8.492 1.00 95.94 239 LEU A CA 1
ATOM 1919 C C . LEU A 1 239 ? 2.922 5.503 8.437 1.00 95.94 239 LEU A C 1
ATOM 1921 O O . LEU A 1 239 ? 3.619 5.874 9.380 1.00 95.94 239 LEU A O 1
ATOM 1925 N N . SER A 1 240 ? 2.652 6.307 7.401 1.00 94.06 240 SER A N 1
ATOM 1926 C CA . SER A 1 240 ? 3.191 7.670 7.287 1.00 94.06 240 SER A CA 1
ATOM 1927 C C . SER A 1 240 ? 2.703 8.617 8.392 1.00 94.06 240 SER A C 1
ATOM 1929 O O . SER A 1 240 ? 3.375 9.604 8.689 1.00 94.06 240 SER A O 1
ATOM 1931 N N . ALA A 1 241 ? 1.569 8.303 9.029 1.00 94.69 241 ALA A N 1
ATOM 1932 C CA . ALA A 1 241 ? 1.017 8.996 10.193 1.00 94.69 241 ALA A CA 1
ATOM 1933 C C . ALA A 1 241 ? 1.393 8.327 11.536 1.00 94.69 241 ALA A C 1
ATOM 1935 O O . ALA A 1 241 ? 0.871 8.701 12.589 1.00 94.69 241 ALA A O 1
ATOM 1936 N N . GLN A 1 242 ? 2.303 7.343 11.512 1.00 96.12 242 GLN A N 1
ATOM 1937 C CA . GLN A 1 242 ? 2.683 6.487 12.643 1.00 96.12 242 GLN A CA 1
ATOM 1938 C C . GLN A 1 242 ? 1.502 5.741 13.276 1.00 96.12 242 GLN A C 1
ATOM 1940 O O . GLN A 1 242 ? 1.443 5.556 14.493 1.00 96.12 242 GLN A O 1
ATOM 1945 N N . THR A 1 243 ? 0.518 5.354 12.478 1.00 97.31 243 THR A N 1
ATOM 1946 C CA . THR A 1 243 ? -0.665 4.637 12.943 1.00 97.31 243 THR A CA 1
ATOM 1947 C C . THR A 1 243 ? -0.494 3.147 12.685 1.00 97.31 243 THR A C 1
ATOM 1949 O O . THR A 1 243 ? -0.292 2.758 11.532 1.00 97.31 243 THR A O 1
ATOM 1952 N N . PRO A 1 244 ? -0.577 2.306 13.735 1.00 97.38 244 PRO A N 1
ATOM 1953 C CA . PRO A 1 244 ? -0.554 0.857 13.586 1.00 97.38 244 PRO A CA 1
ATOM 1954 C C . PRO A 1 244 ? -1.637 0.373 12.628 1.00 97.38 244 PRO A C 1
ATOM 1956 O O . PRO A 1 244 ? -2.716 0.967 12.554 1.00 97.38 244 PRO A O 1
ATOM 1959 N N . VAL A 1 245 ? -1.373 -0.731 11.938 1.00 97.56 245 VAL A N 1
ATOM 1960 C CA . VAL A 1 245 ? -2.303 -1.313 10.966 1.00 97.56 245 VAL A CA 1
ATOM 1961 C C . VAL A 1 245 ? -2.549 -2.773 11.315 1.00 97.56 245 VAL A C 1
ATOM 1963 O O . VAL A 1 245 ? -1.608 -3.483 11.623 1.00 97.56 245 VAL A O 1
ATOM 1966 N N . LEU A 1 246 ? -3.792 -3.242 11.229 1.00 98.19 246 LEU A N 1
ATOM 1967 C CA . LEU A 1 246 ? -4.130 -4.666 11.220 1.00 98.19 246 LEU A CA 1
ATOM 1968 C C . LEU A 1 246 ? -4.796 -4.981 9.882 1.00 98.19 246 LEU A C 1
ATOM 1970 O O . LEU A 1 246 ? -5.881 -4.472 9.603 1.00 98.19 246 LEU A O 1
ATOM 1974 N N . ALA A 1 247 ? -4.144 -5.778 9.039 1.00 96.88 247 ALA A N 1
ATOM 1975 C CA . ALA A 1 247 ? -4.575 -6.033 7.668 1.00 96.88 247 ALA A CA 1
ATOM 1976 C C . ALA A 1 247 ? -4.798 -7.522 7.385 1.00 96.88 247 ALA A C 1
ATOM 1978 O O . ALA A 1 247 ? -4.234 -8.397 8.039 1.00 96.88 247 ALA A O 1
ATOM 1979 N N . SER A 1 248 ? -5.609 -7.809 6.368 1.00 95.69 248 SER A N 1
ATOM 1980 C CA . SER A 1 248 ? -5.838 -9.183 5.912 1.00 95.69 248 SER A CA 1
ATOM 1981 C C . SER A 1 248 ? -4.599 -9.760 5.238 1.00 95.69 248 SER A C 1
ATOM 1983 O O . SER A 1 248 ? -3.922 -9.080 4.469 1.00 95.69 248 SER A O 1
ATOM 1985 N N . ARG A 1 249 ? -4.329 -11.045 5.456 1.00 92.69 249 ARG A N 1
ATOM 1986 C CA . ARG A 1 249 ? -3.307 -11.785 4.713 1.00 92.69 249 ARG A CA 1
ATOM 1987 C C . ARG A 1 249 ? -3.630 -11.778 3.219 1.00 92.69 249 ARG A C 1
ATOM 1989 O O . ARG A 1 249 ? -4.756 -12.058 2.821 1.00 92.69 249 ARG A O 1
ATOM 1996 N N . GLY A 1 250 ? -2.625 -11.502 2.392 1.00 83.75 250 GLY A N 1
ATOM 1997 C CA . GLY A 1 250 ? -2.723 -11.642 0.937 1.00 83.75 250 GLY A CA 1
ATOM 1998 C C . GLY A 1 250 ? -3.160 -10.379 0.194 1.00 83.75 250 GLY A C 1
ATOM 1999 O O . GLY A 1 250 ? -3.060 -10.351 -1.036 1.00 83.75 250 GLY A O 1
ATOM 2000 N N . VAL A 1 251 ? -3.539 -9.302 0.892 1.00 86.50 251 VAL A N 1
ATOM 2001 C CA . VAL A 1 251 ? -3.650 -7.976 0.258 1.00 86.50 251 VAL A CA 1
ATOM 2002 C C . VAL A 1 251 ? -2.262 -7.455 -0.127 1.00 86.50 251 VAL A C 1
ATOM 2004 O O . VAL A 1 251 ? -1.262 -7.866 0.452 1.00 86.50 251 VAL A O 1
ATOM 2007 N N . GLY A 1 252 ? -2.159 -6.581 -1.126 1.00 80.69 252 GLY A N 1
ATOM 2008 C CA . GLY A 1 252 ? -0.863 -6.141 -1.654 1.00 80.69 252 GLY A CA 1
ATOM 2009 C C . GLY A 1 252 ? 0.029 -5.485 -0.605 1.00 80.69 252 GLY A C 1
ATOM 2010 O O . GLY A 1 252 ? 1.213 -5.802 -0.513 1.00 80.69 252 GLY A O 1
ATOM 2011 N N . THR A 1 253 ? -0.541 -4.634 0.251 1.00 78.69 253 THR A N 1
ATOM 2012 C CA . THR A 1 253 ? 0.225 -3.956 1.302 1.00 78.69 253 THR A CA 1
ATOM 2013 C C . THR A 1 253 ? 0.537 -4.797 2.531 1.00 78.69 253 THR A C 1
ATOM 2015 O O . THR A 1 253 ? 1.378 -4.370 3.320 1.00 78.69 253 THR A O 1
ATOM 2018 N N . SER A 1 254 ? -0.032 -6.003 2.691 1.00 88.56 254 SER A N 1
ATOM 2019 C CA . SER A 1 254 ? 0.369 -6.876 3.808 1.00 88.56 254 SER A CA 1
ATOM 2020 C C . SER A 1 254 ? 1.837 -7.291 3.711 1.00 88.56 254 SER A C 1
ATOM 2022 O O . SER A 1 254 ? 2.456 -7.576 4.724 1.00 88.56 254 SER A O 1
ATOM 2024 N N . ASP A 1 255 ? 2.423 -7.261 2.512 1.00 90.00 255 ASP A N 1
ATOM 2025 C CA . ASP A 1 255 ? 3.828 -7.607 2.272 1.00 90.00 255 ASP A CA 1
ATOM 2026 C C . ASP A 1 255 ? 4.833 -6.620 2.914 1.00 90.00 255 ASP A C 1
ATOM 2028 O O . ASP A 1 255 ? 6.031 -6.915 2.985 1.00 90.00 255 ASP A O 1
ATOM 2032 N N . TYR A 1 256 ? 4.367 -5.446 3.353 1.00 92.12 256 TYR A N 1
ATOM 2033 C CA . TYR A 1 256 ? 5.172 -4.430 4.046 1.00 92.12 256 TYR A CA 1
ATOM 2034 C C . TYR A 1 256 ? 4.929 -4.412 5.557 1.00 92.12 256 TYR A C 1
ATOM 2036 O O . TYR A 1 256 ? 5.588 -3.664 6.267 1.00 92.12 256 TYR A O 1
ATOM 2044 N N . LEU A 1 257 ? 3.967 -5.191 6.053 1.00 95.06 257 LEU A N 1
ATOM 2045 C CA . LEU A 1 257 ? 3.588 -5.180 7.460 1.00 95.06 257 LEU A CA 1
ATOM 2046 C C . LEU A 1 257 ? 4.297 -6.293 8.237 1.00 95.06 257 LEU A C 1
ATOM 2048 O O . LEU A 1 257 ? 4.597 -7.351 7.677 1.00 95.06 257 LEU A O 1
ATOM 2052 N N . PRO A 1 258 ? 4.541 -6.089 9.540 1.00 95.75 258 PRO A N 1
ATOM 2053 C CA . PRO A 1 258 ? 5.049 -7.144 10.400 1.00 95.75 258 PRO A CA 1
ATOM 2054 C C . PRO A 1 258 ? 3.977 -8.234 10.603 1.00 95.75 258 PRO A C 1
ATOM 2056 O O . PRO A 1 258 ? 2.774 -7.980 10.512 1.00 95.75 258 PRO A O 1
ATOM 2059 N N . ALA A 1 259 ? 4.392 -9.478 10.852 1.00 94.56 259 ALA A N 1
ATOM 2060 C CA . ALA A 1 259 ? 3.491 -10.638 10.843 1.00 94.56 259 ALA A CA 1
ATOM 2061 C C . ALA A 1 259 ? 2.389 -10.572 11.921 1.00 94.56 259 ALA A C 1
ATOM 2063 O O . ALA A 1 259 ? 1.270 -11.053 11.722 1.00 94.56 259 ALA A O 1
ATOM 2064 N N . GLU A 1 260 ? 2.673 -9.939 13.058 1.00 94.81 260 GLU A N 1
ATOM 2065 C CA . GLU A 1 260 ? 1.721 -9.687 14.142 1.00 94.81 260 GLU A CA 1
ATOM 2066 C C . GLU A 1 260 ? 0.556 -8.772 13.737 1.00 94.81 260 GLU A C 1
ATOM 2068 O O . GLU A 1 260 ? -0.476 -8.776 14.405 1.00 94.81 260 GLU A O 1
ATOM 2073 N N . TRP A 1 261 ? 0.699 -8.029 12.639 1.00 97.19 261 TRP A N 1
ATOM 2074 C CA . TRP A 1 261 ? -0.288 -7.100 12.086 1.00 97.19 261 TRP A CA 1
ATOM 2075 C C . TRP A 1 261 ? -1.043 -7.670 10.881 1.00 97.19 261 TRP A C 1
ATOM 2077 O O . TRP A 1 261 ? -1.832 -6.972 10.244 1.00 97.19 261 TRP A O 1
ATOM 2087 N N . ILE A 1 262 ? -0.824 -8.945 10.563 1.00 97.38 262 ILE A N 1
ATOM 2088 C CA . ILE A 1 262 ? -1.467 -9.628 9.440 1.00 97.38 262 ILE A CA 1
ATOM 2089 C C . ILE A 1 262 ? -2.378 -10.720 9.986 1.00 97.38 262 ILE A C 1
ATOM 2091 O O . ILE A 1 262 ? -1.882 -11.645 10.619 1.00 97.38 262 ILE A O 1
ATOM 2095 N N . ALA A 1 263 ? -3.681 -10.655 9.735 1.00 97.31 263 ALA A N 1
ATOM 2096 C CA . ALA A 1 263 ? -4.656 -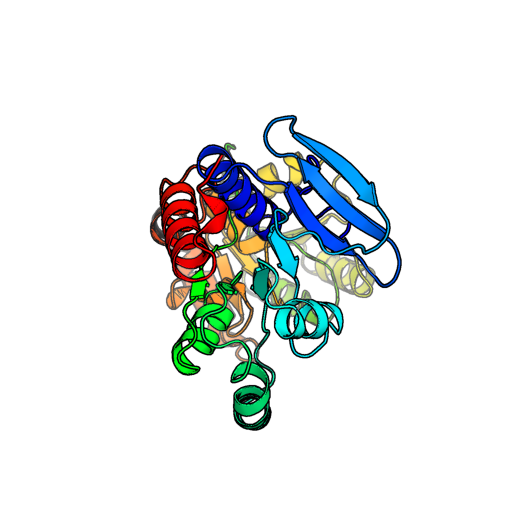11.652 10.185 1.00 97.31 263 ALA A CA 1
ATOM 2097 C C . ALA A 1 263 ? -5.251 -12.446 9.014 1.00 97.31 263 ALA A C 1
ATOM 2099 O O . ALA A 1 263 ? -5.345 -11.944 7.891 1.00 97.31 263 ALA A O 1
ATOM 2100 N N . ASP A 1 264 ? -5.667 -13.688 9.255 1.00 95.69 264 ASP A N 1
ATOM 2101 C CA . ASP A 1 264 ? -6.442 -14.447 8.280 1.00 95.69 264 ASP A CA 1
ATOM 2102 C C . ASP A 1 264 ? -7.828 -13.803 8.083 1.00 95.69 264 ASP A C 1
ATOM 2104 O O . ASP A 1 264 ? -8.568 -13.646 9.060 1.00 95.69 264 ASP A O 1
ATOM 2108 N N . PRO A 1 265 ?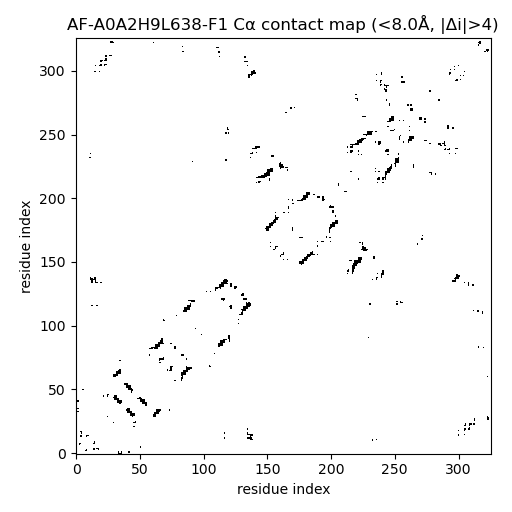 -8.227 -13.428 6.854 1.00 92.12 265 PRO A N 1
ATOM 2109 C CA . PRO A 1 265 ? -9.523 -12.794 6.616 1.00 92.12 265 PRO A CA 1
ATOM 2110 C C . PRO A 1 265 ? -10.729 -13.661 7.020 1.00 92.12 265 PRO A C 1
ATOM 2112 O O . PRO A 1 265 ? -11.810 -13.114 7.232 1.00 92.12 265 PRO A O 1
ATOM 2115 N N . ALA A 1 266 ? -10.571 -14.984 7.145 1.00 92.31 266 ALA A N 1
ATOM 2116 C CA . ALA A 1 266 ? -11.634 -15.895 7.566 1.00 92.31 266 ALA A CA 1
ATOM 2117 C C . ALA A 1 266 ? -11.667 -16.154 9.087 1.00 92.31 266 ALA A C 1
ATOM 2119 O O . ALA A 1 266 ? -12.686 -16.614 9.606 1.00 92.31 266 ALA A O 1
ATOM 2120 N N . ASN A 1 267 ? -10.591 -15.861 9.828 1.00 96.44 267 ASN A N 1
ATOM 2121 C CA . ASN A 1 267 ? -10.477 -16.211 11.248 1.00 96.44 267 ASN A CA 1
ATOM 2122 C C . ASN A 1 267 ? -10.812 -15.032 12.174 1.00 96.44 267 ASN A C 1
ATOM 2124 O O . ASN A 1 267 ? -9.930 -14.306 12.632 1.00 96.44 267 ASN A O 1
ATOM 2128 N N . LYS A 1 268 ? -12.092 -14.869 12.515 1.00 96.12 268 LYS A N 1
ATOM 2129 C CA . LYS A 1 268 ? -12.571 -13.776 13.385 1.00 96.12 268 LYS A CA 1
ATOM 2130 C C . LYS A 1 268 ? -11.863 -13.706 14.744 1.00 96.12 268 LYS A C 1
ATOM 2132 O O . LYS A 1 268 ? -11.564 -12.612 15.217 1.00 96.12 268 LYS A O 1
ATOM 2137 N N . ASN A 1 269 ? -11.556 -14.853 15.351 1.00 97.69 269 ASN A N 1
ATOM 2138 C CA . ASN A 1 269 ? -10.883 -14.902 16.652 1.00 97.69 269 ASN A CA 1
ATOM 2139 C C . ASN A 1 269 ? -9.463 -14.328 16.571 1.00 97.69 269 ASN A C 1
ATOM 2141 O O . ASN A 1 269 ? -9.020 -13.645 17.493 1.00 97.69 269 ASN A O 1
ATOM 2145 N N . GLU A 1 270 ? -8.772 -14.550 15.450 1.00 98.06 270 GLU A N 1
ATOM 2146 C CA . GLU A 1 270 ? -7.454 -13.962 15.206 1.00 98.06 270 GLU A CA 1
ATOM 2147 C C . GLU A 1 270 ? -7.526 -12.430 15.141 1.00 98.06 270 GLU A C 1
ATOM 2149 O O . GLU A 1 270 ? -6.691 -11.759 15.748 1.00 98.06 270 GLU A O 1
ATOM 2154 N N . TRP A 1 271 ? -8.543 -11.868 14.475 1.00 98.38 271 TRP A N 1
ATOM 2155 C CA . TRP A 1 271 ? -8.753 -10.417 14.433 1.00 98.38 271 TRP A CA 1
ATOM 2156 C C . TRP A 1 271 ? -8.976 -9.834 15.823 1.00 98.38 271 TRP A C 1
ATOM 2158 O O . TRP A 1 271 ? -8.299 -8.878 16.187 1.00 98.38 271 TRP A O 1
ATOM 2168 N N . VAL A 1 272 ? -9.859 -10.437 16.625 1.00 98.50 272 VAL A N 1
ATOM 2169 C CA . VAL A 1 272 ? -10.124 -9.987 18.001 1.00 98.50 272 VAL A CA 1
ATOM 2170 C C . VAL A 1 272 ? -8.847 -10.032 18.843 1.00 98.50 272 VAL A C 1
ATOM 2172 O O . VAL A 1 272 ? -8.476 -9.028 19.452 1.00 98.50 272 VAL A O 1
ATOM 2175 N N . ALA A 1 273 ? -8.130 -11.159 18.834 1.00 98.44 273 ALA A N 1
ATOM 2176 C CA . ALA A 1 273 ? -6.904 -11.322 19.612 1.00 98.44 273 ALA A CA 1
ATOM 2177 C C . ALA A 1 273 ? -5.820 -10.307 19.210 1.00 98.44 273 ALA A C 1
ATOM 2179 O O . ALA A 1 273 ? -5.185 -9.690 20.070 1.00 98.44 273 ALA A O 1
ATOM 2180 N N . LYS A 1 274 ? -5.623 -10.087 17.903 1.00 98.50 274 LYS A N 1
ATOM 2181 C CA . LYS A 1 274 ? -4.636 -9.125 17.394 1.00 98.50 274 LYS A CA 1
ATOM 2182 C C . LYS A 1 274 ? -5.049 -7.680 17.653 1.00 98.50 274 LYS A C 1
ATOM 2184 O O . LYS A 1 274 ? -4.201 -6.888 18.058 1.00 98.50 274 LYS A O 1
ATOM 2189 N N . THR A 1 275 ? -6.331 -7.338 17.516 1.00 98.56 275 THR A N 1
ATOM 2190 C CA . THR A 1 275 ? -6.854 -6.021 17.905 1.00 98.56 275 THR A CA 1
ATOM 2191 C C . THR A 1 275 ? -6.592 -5.755 19.385 1.00 98.56 275 THR A C 1
ATOM 2193 O O . THR A 1 275 ? -5.985 -4.736 19.704 1.00 98.56 275 THR A O 1
ATOM 2196 N N . GLN A 1 276 ? -6.946 -6.682 20.281 1.00 98.44 276 GLN A N 1
ATOM 2197 C CA . GLN A 1 276 ? -6.695 -6.535 21.718 1.00 98.44 276 GLN A CA 1
ATOM 2198 C C . GLN A 1 276 ? -5.205 -6.323 22.020 1.00 98.44 276 GLN A C 1
ATOM 2200 O O . GLN A 1 276 ? -4.855 -5.413 22.771 1.00 98.44 276 GLN A O 1
ATOM 2205 N N . LYS A 1 277 ? -4.323 -7.123 21.403 1.00 98.12 277 LYS A N 1
ATOM 2206 C CA . LYS A 1 277 ? -2.867 -7.030 21.597 1.00 98.12 277 LYS A CA 1
ATOM 2207 C C . LYS A 1 277 ? -2.288 -5.692 21.131 1.00 98.12 277 LYS A C 1
ATOM 2209 O O . LYS A 1 277 ? -1.388 -5.155 21.780 1.00 98.12 277 LYS A O 1
ATOM 2214 N N . ILE A 1 278 ? -2.766 -5.164 20.004 1.00 97.94 278 ILE A N 1
ATOM 2215 C CA . ILE A 1 278 ? -2.314 -3.864 19.494 1.00 97.94 278 ILE A CA 1
ATOM 2216 C C . ILE A 1 278 ? -2.819 -2.740 20.406 1.00 97.94 278 ILE A C 1
ATOM 2218 O O . ILE A 1 278 ? -2.037 -1.876 20.804 1.00 97.94 278 ILE A O 1
ATOM 2222 N N . LEU A 1 279 ? -4.100 -2.779 20.788 1.00 97.38 279 LEU A N 1
ATOM 2223 C CA . LEU A 1 279 ? -4.719 -1.756 21.633 1.00 97.38 279 LEU A CA 1
ATOM 2224 C C . LEU A 1 279 ? -4.136 -1.702 23.049 1.00 97.38 279 LEU A C 1
ATOM 2226 O O . LEU A 1 279 ? -4.080 -0.622 23.628 1.00 97.38 279 LEU A O 1
ATOM 2230 N N . SER A 1 280 ? -3.645 -2.818 23.592 1.00 97.31 280 SER A N 1
ATOM 2231 C CA . SER A 1 280 ? -2.969 -2.826 24.895 1.00 97.31 280 SER A CA 1
ATOM 2232 C C . SER A 1 280 ? -1.539 -2.269 24.859 1.00 97.31 280 SER A C 1
ATOM 2234 O O . SER A 1 280 ? -0.951 -2.070 25.914 1.00 97.31 280 SER A O 1
ATOM 2236 N N . ASN A 1 281 ? -0.959 -2.028 23.676 1.00 97.12 281 ASN A N 1
ATOM 2237 C CA . ASN A 1 281 ? 0.445 -1.630 23.508 1.00 97.12 281 ASN A CA 1
ATOM 2238 C C . ASN A 1 281 ? 0.590 -0.476 22.495 1.00 97.12 281 ASN A C 1
ATOM 2240 O O . ASN A 1 281 ? 1.395 -0.551 21.562 1.00 97.12 281 ASN A O 1
ATOM 2244 N N . LEU A 1 282 ? -0.220 0.581 22.627 1.00 95.06 282 LEU A N 1
ATOM 2245 C CA . LEU A 1 282 ? -0.338 1.635 21.605 1.00 95.06 282 LEU A CA 1
ATOM 2246 C C . LEU A 1 282 ? 0.985 2.339 21.284 1.00 95.06 282 LEU A C 1
ATOM 2248 O O . LEU A 1 282 ? 1.299 2.527 20.111 1.00 95.06 282 LEU A O 1
ATOM 2252 N N . GLU A 1 283 ? 1.771 2.717 22.295 1.00 94.25 283 GLU A N 1
ATOM 2253 C CA . GLU A 1 283 ? 3.036 3.428 22.069 1.00 94.25 283 GLU A CA 1
ATOM 2254 C C . GLU A 1 283 ? 4.065 2.559 21.351 1.00 94.25 283 GLU A C 1
ATOM 2256 O O . GLU A 1 283 ? 4.697 3.005 20.393 1.00 94.25 283 GLU A O 1
ATOM 2261 N N . GLN A 1 284 ? 4.199 1.299 21.772 1.00 96.75 284 GLN A N 1
ATOM 2262 C CA . GLN A 1 284 ? 5.090 0.344 21.122 1.00 96.75 284 GLN A CA 1
ATOM 2263 C C . GLN A 1 284 ? 4.685 0.131 19.662 1.00 96.75 284 GLN A C 1
ATOM 2265 O O . GLN A 1 284 ? 5.535 0.172 18.775 1.00 96.75 284 GLN A O 1
ATOM 2270 N N . ASN A 1 285 ? 3.389 -0.049 19.393 1.00 97.38 285 ASN A N 1
ATOM 2271 C CA . ASN A 1 285 ? 2.905 -0.234 18.030 1.00 97.38 285 ASN A CA 1
ATOM 2272 C C . ASN A 1 285 ? 3.054 1.043 17.185 1.00 97.38 285 ASN A C 1
ATOM 2274 O O . ASN A 1 285 ? 3.329 0.945 15.993 1.00 97.38 285 ASN A O 1
ATOM 2278 N N . ALA A 1 286 ? 2.927 2.237 17.770 1.00 94.81 286 ALA A N 1
ATOM 2279 C CA . ALA A 1 286 ? 3.185 3.491 17.061 1.00 94.81 286 ALA A CA 1
ATOM 2280 C C . ALA A 1 286 ? 4.663 3.624 16.651 1.00 94.81 286 ALA A C 1
ATOM 2282 O O . ALA A 1 286 ? 4.947 4.003 15.516 1.00 94.81 286 ALA A O 1
ATOM 2283 N N . ARG A 1 287 ? 5.601 3.246 17.533 1.00 95.88 287 ARG A N 1
ATOM 2284 C CA . ARG A 1 287 ? 7.034 3.170 17.191 1.00 95.88 287 ARG A CA 1
ATOM 2285 C C . ARG A 1 287 ? 7.290 2.128 16.105 1.00 95.88 287 ARG A C 1
ATOM 2287 O O . ARG A 1 287 ? 7.999 2.409 15.148 1.00 95.88 287 ARG A O 1
ATOM 2294 N N . LEU A 1 288 ? 6.657 0.957 16.203 1.00 97.25 288 LEU A N 1
ATOM 2295 C CA . LEU A 1 288 ? 6.755 -0.079 15.175 1.00 97.25 288 LEU A CA 1
ATOM 2296 C C . LEU A 1 288 ? 6.209 0.398 13.820 1.00 97.25 288 LEU A C 1
ATOM 2298 O O . LEU A 1 288 ? 6.782 0.047 12.792 1.00 97.25 288 LEU A O 1
ATOM 2302 N N . ALA A 1 289 ? 5.156 1.224 13.797 1.00 96.81 289 ALA A N 1
ATOM 2303 C CA . ALA A 1 289 ? 4.628 1.810 12.562 1.00 96.81 289 ALA A CA 1
ATOM 2304 C C . ALA A 1 289 ? 5.671 2.712 11.890 1.00 96.81 289 ALA A C 1
ATOM 2306 O O . ALA A 1 289 ? 5.892 2.601 10.688 1.00 96.81 289 ALA A O 1
ATOM 2307 N N . GLU A 1 290 ? 6.342 3.558 12.674 1.00 95.19 290 GLU A N 1
ATOM 2308 C CA . GLU A 1 290 ? 7.423 4.426 12.201 1.00 95.19 290 GLU A CA 1
ATOM 2309 C C . GLU A 1 290 ? 8.625 3.624 11.694 1.00 95.19 290 GLU A C 1
ATOM 2311 O O . GLU A 1 290 ? 9.052 3.811 10.557 1.00 95.19 290 GLU A O 1
ATOM 2316 N N . THR A 1 291 ? 9.114 2.664 12.482 1.00 96.88 291 THR A N 1
ATOM 2317 C CA . THR A 1 291 ? 10.228 1.802 12.070 1.00 96.88 291 THR A CA 1
ATOM 2318 C C . THR A 1 291 ? 9.888 0.998 10.818 1.00 96.88 291 THR A C 1
ATOM 2320 O O . THR A 1 291 ? 10.733 0.846 9.941 1.00 96.88 291 THR A O 1
ATOM 2323 N N . THR A 1 292 ? 8.655 0.497 10.701 1.00 96.88 292 THR A N 1
ATOM 2324 C CA . THR A 1 292 ? 8.193 -0.206 9.496 1.00 96.88 292 THR A CA 1
ATOM 2325 C C . THR A 1 292 ? 8.185 0.735 8.295 1.00 96.88 292 THR A C 1
ATOM 2327 O O . THR A 1 292 ? 8.697 0.374 7.243 1.00 96.88 292 THR A O 1
ATOM 2330 N N . PHE A 1 293 ? 7.663 1.955 8.453 1.00 96.00 293 PHE A N 1
ATOM 2331 C CA . PHE A 1 293 ? 7.620 2.965 7.395 1.00 96.00 293 PHE A CA 1
ATOM 2332 C C . PHE A 1 293 ? 9.010 3.297 6.832 1.00 96.00 293 PHE A C 1
ATOM 2334 O O . PHE A 1 293 ? 9.179 3.383 5.615 1.00 96.00 293 PHE A O 1
ATOM 2341 N N . GLU A 1 294 ? 10.003 3.440 7.709 1.00 95.69 294 GLU A N 1
ATOM 2342 C CA . GLU A 1 294 ? 11.390 3.740 7.340 1.00 95.69 294 GLU A CA 1
ATOM 2343 C C . GLU A 1 294 ? 12.102 2.520 6.745 1.00 95.69 294 GLU A C 1
ATOM 2345 O O . GLU A 1 294 ? 12.661 2.598 5.653 1.00 95.69 294 GLU A O 1
ATOM 2350 N N . LYS A 1 295 ? 12.025 1.362 7.413 1.00 96.38 295 LYS A N 1
ATOM 2351 C CA . LYS A 1 295 ? 12.670 0.115 6.968 1.00 96.38 295 LYS A CA 1
ATOM 2352 C C . LYS A 1 295 ? 12.199 -0.329 5.583 1.00 96.38 295 LYS A C 1
ATOM 2354 O O . LYS A 1 295 ? 12.962 -0.932 4.835 1.00 96.38 295 LYS A O 1
ATOM 2359 N N . GLU A 1 296 ? 10.936 -0.075 5.267 1.00 95.44 296 GLU A N 1
ATOM 2360 C CA . GLU A 1 296 ? 10.304 -0.479 4.013 1.00 95.44 296 GLU A CA 1
ATOM 2361 C C . GLU A 1 296 ? 10.423 0.574 2.898 1.00 95.44 296 GLU A C 1
ATOM 2363 O O . GLU A 1 296 ? 9.826 0.406 1.832 1.00 95.44 296 GLU A O 1
ATOM 2368 N N . HIS A 1 297 ? 11.197 1.645 3.121 1.00 95.62 297 HIS A N 1
ATOM 2369 C CA . HIS A 1 297 ? 11.405 2.749 2.177 1.00 95.62 297 HIS A CA 1
ATOM 2370 C C . HIS A 1 297 ? 10.093 3.396 1.706 1.00 95.62 297 HIS A C 1
ATOM 2372 O O . HIS A 1 297 ? 9.937 3.768 0.542 1.00 95.62 297 HIS A O 1
ATOM 2378 N N . LEU A 1 298 ? 9.117 3.521 2.611 1.00 94.44 298 LEU A N 1
ATOM 2379 C CA . LEU A 1 298 ? 7.788 4.059 2.300 1.00 94.44 298 LEU A CA 1
ATOM 2380 C C . LEU A 1 298 ? 7.727 5.590 2.422 1.00 94.44 298 LEU A C 1
ATOM 2382 O O . LEU A 1 298 ? 6.712 6.197 2.070 1.00 94.44 298 LEU A O 1
ATOM 2386 N N . ASN A 1 299 ? 8.800 6.232 2.892 1.00 94.94 299 ASN A N 1
ATOM 2387 C CA . ASN A 1 299 ? 8.928 7.684 2.872 1.00 94.94 299 ASN A CA 1
ATOM 2388 C C . ASN A 1 299 ? 9.409 8.154 1.497 1.00 94.94 299 ASN A C 1
ATOM 2390 O O . ASN A 1 299 ? 10.508 7.806 1.093 1.00 94.94 299 ASN A O 1
ATOM 2394 N N . ILE A 1 300 ? 8.652 9.009 0.809 1.00 93.25 300 ILE A N 1
ATOM 2395 C CA . ILE A 1 300 ? 9.041 9.532 -0.518 1.00 93.25 300 ILE A CA 1
ATOM 2396 C C . ILE A 1 300 ? 10.380 10.293 -0.523 1.00 93.25 300 ILE A C 1
ATOM 2398 O O . ILE A 1 300 ? 11.008 10.446 -1.568 1.00 93.25 300 ILE A O 1
ATOM 2402 N N . GLU A 1 301 ? 10.817 10.766 0.643 1.00 94.00 301 GLU A N 1
ATOM 2403 C CA . GLU A 1 301 ? 12.087 11.471 0.838 1.00 94.00 301 GLU A CA 1
ATOM 2404 C C . GLU A 1 301 ? 13.272 10.511 1.096 1.00 94.00 301 GLU A C 1
ATOM 2406 O O . GLU A 1 301 ? 14.401 10.964 1.280 1.00 94.00 301 GLU A O 1
ATOM 2411 N N . ASP A 1 302 ? 13.044 9.192 1.099 1.00 96.12 302 ASP A N 1
ATOM 2412 C CA . ASP A 1 302 ? 14.074 8.176 1.334 1.00 96.12 302 ASP A CA 1
ATOM 2413 C C . ASP A 1 302 ? 15.143 8.166 0.209 1.00 96.12 302 ASP A C 1
ATOM 2415 O O . ASP A 1 302 ? 14.799 8.151 -0.983 1.00 96.12 302 ASP A O 1
ATOM 2419 N N . PRO A 1 303 ? 16.453 8.127 0.542 1.00 95.88 303 PRO A N 1
ATOM 2420 C CA . PRO A 1 303 ? 17.536 8.010 -0.440 1.00 95.88 303 PRO A CA 1
ATOM 2421 C C . PRO A 1 303 ? 17.414 6.814 -1.396 1.00 95.88 303 PRO A C 1
ATOM 2423 O O . PRO A 1 303 ? 17.986 6.846 -2.492 1.00 95.88 303 PRO A O 1
ATOM 2426 N N . TYR A 1 304 ? 16.663 5.778 -1.017 1.00 96.44 304 TYR A N 1
ATOM 2427 C CA . TYR A 1 304 ? 16.347 4.609 -1.830 1.00 96.44 304 TYR A CA 1
ATOM 2428 C C . TYR A 1 304 ? 15.865 4.979 -3.233 1.00 96.44 304 TYR A C 1
ATOM 2430 O O . TYR A 1 304 ? 16.322 4.379 -4.204 1.00 96.44 304 TYR A O 1
ATOM 2438 N N . PHE A 1 305 ? 15.006 5.994 -3.384 1.00 95.19 305 PHE A N 1
ATOM 2439 C CA . PHE A 1 305 ? 14.465 6.366 -4.698 1.00 95.19 305 PHE A CA 1
ATOM 2440 C C . PHE A 1 305 ? 15.548 6.882 -5.655 1.00 95.19 305 PHE A C 1
ATOM 2442 O O . PHE A 1 305 ? 15.507 6.593 -6.853 1.00 95.19 305 PHE A O 1
ATOM 2449 N N . ARG A 1 306 ? 16.574 7.567 -5.133 1.00 94.56 306 ARG A N 1
ATOM 2450 C CA . ARG A 1 306 ? 17.753 7.959 -5.921 1.00 94.56 306 ARG A CA 1
ATOM 2451 C C . ARG A 1 306 ? 18.600 6.741 -6.295 1.00 94.56 306 ARG A C 1
ATOM 2453 O O . ARG A 1 306 ? 19.061 6.639 -7.428 1.00 94.56 306 ARG A O 1
ATOM 2460 N N . GLN A 1 307 ? 18.776 5.794 -5.375 1.00 95.88 307 GLN A N 1
ATOM 2461 C CA . GLN A 1 307 ? 19.516 4.556 -5.649 1.00 95.88 307 GLN A CA 1
ATOM 2462 C C . GLN A 1 307 ? 18.800 3.677 -6.686 1.00 95.88 307 GLN A C 1
ATOM 2464 O O . GLN A 1 307 ? 19.445 3.108 -7.566 1.00 95.88 307 GLN A O 1
ATOM 2469 N N . ALA A 1 308 ? 17.471 3.580 -6.611 1.00 95.69 308 ALA A N 1
ATOM 2470 C CA . ALA A 1 308 ? 16.643 2.874 -7.582 1.00 95.69 308 ALA A CA 1
ATOM 2471 C C . ALA A 1 308 ? 16.781 3.490 -8.981 1.00 95.69 308 ALA A C 1
ATOM 2473 O O . ALA A 1 308 ? 16.945 2.751 -9.952 1.00 95.69 308 ALA A O 1
ATOM 2474 N N . ALA A 1 309 ? 16.809 4.825 -9.078 1.00 93.19 309 ALA A N 1
ATOM 2475 C CA . ALA A 1 309 ? 17.089 5.521 -10.331 1.00 93.19 309 ALA A CA 1
ATOM 2476 C C . ALA A 1 309 ? 18.485 5.175 -10.873 1.00 93.19 309 ALA A C 1
ATOM 2478 O O . ALA A 1 309 ? 18.600 4.785 -12.029 1.00 93.19 309 ALA A O 1
ATOM 2479 N N . GLY A 1 310 ? 19.531 5.203 -10.040 1.00 93.38 310 GLY A N 1
ATOM 2480 C CA . GLY A 1 310 ? 20.884 4.812 -10.462 1.00 93.38 310 GLY A CA 1
ATOM 2481 C C . GLY A 1 310 ? 20.968 3.364 -10.969 1.00 93.38 310 GLY A C 1
ATOM 2482 O O . GLY A 1 310 ? 21.584 3.090 -11.997 1.00 93.38 310 GLY A O 1
ATOM 2483 N N . LYS A 1 311 ? 20.279 2.421 -10.314 1.00 94.50 311 LYS A N 1
ATOM 2484 C CA . LYS A 1 311 ? 20.186 1.028 -10.793 1.00 94.50 311 LYS A CA 1
ATOM 2485 C C . LYS A 1 311 ? 19.477 0.938 -12.144 1.00 94.50 311 LYS A C 1
ATOM 2487 O O . LYS A 1 311 ? 19.921 0.198 -13.021 1.00 94.50 311 LYS A O 1
ATOM 2492 N N . LEU A 1 312 ? 18.392 1.694 -12.317 1.00 92.75 312 LEU A N 1
ATOM 2493 C CA . LEU A 1 312 ? 17.628 1.711 -13.563 1.00 92.75 312 LEU A CA 1
ATOM 2494 C C . LEU A 1 312 ? 18.445 2.327 -14.699 1.00 92.75 312 LEU A C 1
ATOM 2496 O O . LEU A 1 312 ? 18.448 1.796 -15.807 1.00 92.75 312 LEU A O 1
ATOM 2500 N N . GLN A 1 313 ? 19.208 3.377 -14.401 1.00 91.19 313 GLN A N 1
ATOM 2501 C CA . GLN A 1 313 ? 20.153 3.982 -15.326 1.00 91.19 313 GLN A CA 1
ATOM 2502 C C . GLN A 1 313 ? 21.180 2.972 -15.825 1.00 91.19 313 GLN A C 1
ATOM 2504 O O . GLN A 1 313 ? 21.361 2.836 -17.031 1.00 91.19 313 GLN A O 1
ATOM 2509 N N . LEU A 1 314 ? 21.841 2.252 -14.918 1.00 91.88 314 LEU A N 1
ATOM 2510 C CA . LEU A 1 314 ? 22.841 1.253 -15.295 1.00 91.88 314 LEU A CA 1
ATOM 2511 C C . LEU A 1 314 ? 22.236 0.154 -16.176 1.00 91.88 314 LEU A C 1
ATOM 2513 O O . LEU A 1 314 ? 22.839 -0.231 -17.177 1.00 91.88 314 LEU A O 1
ATOM 2517 N N . ALA A 1 315 ? 21.025 -0.309 -15.852 1.00 92.38 315 ALA A N 1
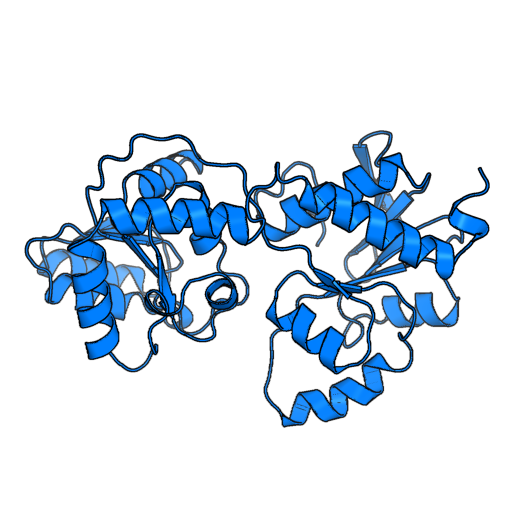ATOM 2518 C CA . ALA A 1 315 ? 20.318 -1.308 -16.650 1.00 92.38 315 ALA A CA 1
ATOM 2519 C C . ALA A 1 315 ? 19.977 -0.792 -18.061 1.00 92.38 315 ALA A C 1
ATOM 2521 O O . ALA A 1 315 ? 20.196 -1.498 -19.045 1.00 92.38 315 ALA A O 1
ATOM 2522 N N . LEU A 1 316 ? 19.494 0.451 -18.168 1.00 91.00 316 LEU A N 1
ATOM 2523 C CA . LEU A 1 316 ? 19.208 1.103 -19.447 1.00 91.00 316 LEU A CA 1
ATOM 2524 C C . LEU A 1 316 ? 20.474 1.272 -20.292 1.00 91.00 316 LEU A C 1
ATOM 2526 O O . LEU A 1 316 ? 20.478 0.860 -21.447 1.00 91.00 316 LEU A O 1
ATOM 2530 N N . LYS A 1 317 ? 21.556 1.808 -19.713 1.00 88.56 317 LYS A N 1
ATOM 2531 C CA . LYS A 1 317 ? 22.837 2.040 -20.407 1.00 88.56 317 LYS A CA 1
ATOM 2532 C C . LYS A 1 317 ? 23.497 0.743 -20.868 1.00 88.56 317 LYS A C 1
ATOM 2534 O O . LYS A 1 317 ? 24.058 0.694 -21.955 1.00 88.56 317 LYS A O 1
ATOM 2539 N N . SER A 1 318 ? 23.397 -0.314 -20.063 1.00 91.25 318 SER A N 1
ATOM 2540 C CA . SER A 1 318 ? 23.910 -1.641 -20.417 1.00 91.25 318 SER A CA 1
ATOM 2541 C C . SER A 1 318 ? 23.221 -2.209 -21.664 1.00 91.25 318 SER A C 1
ATOM 2543 O O . SER A 1 318 ? 23.869 -2.810 -22.519 1.00 91.25 318 SER A O 1
ATOM 2545 N N . ARG A 1 319 ? 21.908 -1.982 -21.810 1.00 91.44 319 ARG A N 1
ATOM 2546 C CA . ARG A 1 319 ? 21.128 -2.477 -22.953 1.00 91.44 319 ARG A CA 1
ATOM 2547 C C . ARG A 1 319 ? 21.169 -1.548 -24.168 1.00 91.44 319 ARG A C 1
ATOM 2549 O O . ARG A 1 319 ? 21.212 -2.032 -25.298 1.00 91.44 319 ARG A O 1
ATOM 2556 N N . TRP A 1 320 ? 21.140 -0.239 -23.939 1.00 91.31 320 TRP A N 1
ATOM 2557 C CA . TRP A 1 320 ? 21.100 0.805 -24.962 1.00 91.31 320 TRP A CA 1
ATOM 2558 C C . TRP A 1 320 ? 22.187 1.859 -24.698 1.00 91.31 320 TRP A C 1
ATOM 2560 O O . TRP A 1 320 ? 21.893 2.933 -24.168 1.00 91.31 320 TRP A O 1
ATOM 2570 N N . PRO A 1 321 ? 23.449 1.582 -25.081 1.00 88.19 321 PRO A N 1
ATOM 2571 C CA . PRO A 1 321 ? 24.578 2.478 -24.813 1.00 88.19 321 PRO A CA 1
ATOM 2572 C C . PRO A 1 321 ? 24.473 3.849 -25.491 1.00 88.19 321 PRO A C 1
ATOM 2574 O O . PRO A 1 321 ? 25.130 4.791 -25.072 1.00 88.19 321 PRO A O 1
ATOM 2577 N N . HIS A 1 322 ? 23.647 3.996 -26.532 1.00 84.88 322 HIS A N 1
ATOM 2578 C CA . HIS A 1 322 ? 23.445 5.285 -27.202 1.00 84.88 322 HIS A CA 1
ATOM 2579 C C . HIS A 1 322 ? 22.689 6.304 -26.338 1.00 84.88 322 HIS A C 1
ATOM 2581 O O . HIS A 1 322 ? 22.746 7.493 -26.630 1.00 84.88 322 HIS A O 1
ATOM 2587 N N . LEU A 1 323 ? 22.050 5.870 -25.243 1.00 80.06 323 LEU A N 1
ATOM 2588 C CA . LEU A 1 323 ? 21.376 6.740 -24.273 1.00 80.06 323 LEU A CA 1
ATOM 2589 C C . LEU A 1 323 ? 22.342 7.575 -23.399 1.00 80.06 323 LEU A C 1
ATOM 2591 O O . LEU A 1 323 ? 21.962 8.058 -22.337 1.00 80.06 323 LEU A O 1
ATOM 2595 N N . THR A 1 324 ? 23.616 7.701 -23.760 1.00 61.31 324 THR A N 1
ATOM 2596 C CA . THR A 1 324 ? 24.602 8.516 -23.021 1.00 61.31 324 THR A CA 1
ATOM 2597 C C . THR A 1 324 ? 25.371 9.489 -23.883 1.00 61.31 324 THR A C 1
ATOM 2599 O O . THR A 1 324 ? 26.212 10.214 -23.365 1.00 61.31 324 THR A O 1
ATOM 2602 N N . ASN A 1 325 ? 25.128 9.477 -25.189 1.00 53.03 325 ASN A N 1
ATOM 2603 C CA . ASN A 1 325 ? 25.975 10.176 -26.138 1.00 53.03 325 ASN A CA 1
ATOM 2604 C C . ASN A 1 325 ? 25.333 11.482 -26.595 1.00 53.03 325 ASN A C 1
ATOM 2606 O O . ASN A 1 325 ? 25.189 11.639 -27.797 1.00 53.03 325 ASN A O 1
ATOM 2610 N N . HIS A 1 326 ? 24.949 12.382 -25.685 1.00 49.72 326 HIS A N 1
ATOM 2611 C CA . HIS A 1 326 ? 24.692 13.793 -26.000 1.00 49.72 326 HIS A CA 1
ATOM 2612 C C . HIS A 1 326 ? 24.993 14.679 -24.798 1.00 49.72 326 HIS A C 1
ATOM 2614 O O . HIS A 1 326 ? 24.485 14.354 -23.703 1.00 49.72 326 HIS A O 1
#

=== Feature glossary ===
The record interleaves many kinds of information about one protein. Here is each kind framed as the question it answers.

Q: What does the local fold look like, residue by residue?
A: A 3Di character summarizes, for each residue, the relative orientation of the Cα frame of its nearest spatial neighbor. Because it encodes fold topology rather than chemistry, 3Di alignments detect remote structural similarity that sequence alignment misses.

Q: Which residues are in helices, strands, or loops?
A: Secondary structure is the local, repeating backbone conformation. DSSP classifies it into eight states by reading the hydrogen-bond network: three helix types (H, G, I), two β types (E, B), two non-regular types (T, S), and unstructured coil (-).

Q: How big and how compact is the whole molecule?
A: Three whole-structure scalars: the radius of gyration (RMS distance of Cα from centroid, in Å), the count of Cα–Cα contacts (pairs closer than 8 Å and separated by more than four residues in sequence — i.e. tertiary, not local, contacts), and the bounding-box dimensions. Together they distinguish compact globular folds from extended fibres or disordered chains.

Q: How confident is the AlphaFold model at each residue?
A: For AlphaFold models, the B-factor field carries pLDDT — the model's own estimate of local accuracy on a 0–100 scale. Regions with pLDDT<50 should be treated as essentially unmodeled; they often correspond to intrinsically disordered segments.

Q: What family and function is it annotated with?
A: Functional annotations link the protein to curated databases. InterPro entries identify conserved domains and families by matching the sequence against member-database signatures (Pfam, PROSITE, CDD, …). Gene Ontology (GO) terms describe molecular function, biological process, and cellular component in a controlled vocabulary. CATH places the structure in a hierarchical fold classification (Class/Architecture/Topology/Homologous-superfamily). The organism is the source species.

Q: What known structures does this most resemble?
A: Nearest PDB neighbors are the top structural matches found by Foldseek when searching this structure against the entire Protein Data Bank. Each hit reports a TM-score (0 to 1; >0.5 almost always implies the same fold) and an E-value. These are *structural* homologs — they may share no detectable sequence similarity.

Q: Which residues are buried vs exposed?
A: Solvent-accessible surface area (SASA) is the area in Å² traced out by the centre of a 1.4 Å probe sphere (a water molecule) rolled over the protein's van der Waals surface (Shrake–Rupley / Lee–Richards construction). Buried residues have near-zero SASA; fully exposed residues can exceed 200 Å². The total SASA scales roughly with the number of surface residues.

Q: What are the backbone torsion angles?
A: φ (phi) and ψ (psi) are the two rotatable backbone dihedrals per residue: φ is the C(i-1)–N–Cα–C torsion, ψ is the N–Cα–C–N(i+1) torsion, both in degrees on (−180°, 180°]. α-helical residues cluster near (−60°, −45°); β-strand residues near (−120°, +130°). A Ramachandran plot is simply a scatter of (φ, ψ) for every residue.

Q: Are the domains correctly placed relative to each other?
A: Predicted aligned error is AlphaFold's pairwise confidence. Unlike pLDDT (per-residue), PAE is per-residue-pair and captures whether two parts of the structure are correctly placed relative to each other. Units are ångströms of expected positional error.

Q: What if only a Cα trace is available?
A: P-SEA three-state annotation labels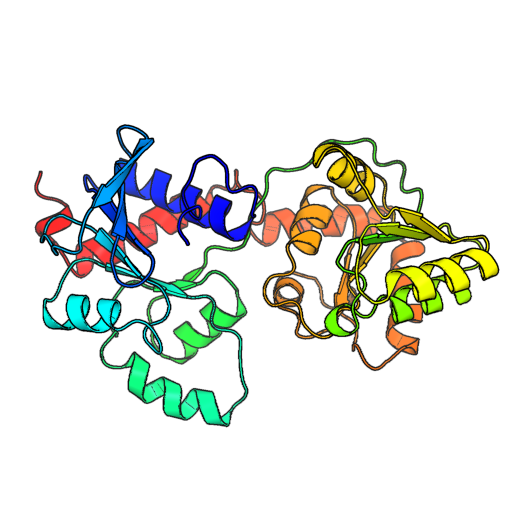 each residue as helix, strand, or coil based purely on the geometry of the Cα trace. It serves as a fallback when the full backbone (and thus DSSP) is unavailable.

Q: What is the amino-acid chain?
A: This is the polypeptide sequence — one letter per residue, N-terminus first. Length ranges from a few dozen residues for small domains to over a thousand for large multi-domain proteins.

Q: What do the rendered images show?
A: The six renders are orthographic views along the three Cartesian axes in both directions. Representation (cartoon, sticks, or surface) and color scheme (sequence-rainbow or by-chain) vary across proteins so the training set covers all the common visualization conventions.

Q: What do the diagnostic plots show?
A: Plot images: a contact map (which residues are close in 3D, as an N×N binary image), a Ramachandran scatter (backbone torsion angles, revealing secondary-structure composition at a glance), and — for AlphaFold structures — a PAE heatmap (pairwise prediction confidence).

Q: How mobile is each atom in the crystal?
A: B-factor (Debye–Waller factor) reflects atomic displacement in the crystal lattice. It is an experimental observable (units Å²), not a prediction; low values mean the atom is pinned down, high values mean it moves or is heterogeneous across the crystal.

Q: Where is each backbone atom in 3D?
A: The mmCIF table is the protein's shape written out atom by atom. For each backbone N, Cα, C, and carbonyl O, it records an (x, y, z) coordinate triple in Å plus the residue type, chain letter, and residue number.